Protein AF-A0A7X7P1I5-F1 (afdb_monomer)

Sequence (364 aa):
MHSAWAERLRAAGIDVRLSIPSGAQHDKLVVADCRKVLIGSHNWSEGALSGKRVYESSVLLELTQPDLRWADYVMGRRVVSDMRTRNQWEAEIDLLRLQHAMPSRERLEMAASLEVEAVPLPSTAGWSHIREVFMSGSGDRILLRNGRSLSGQWMGGQPSRYQWRFPDGQIRWIDKSEVQLLYRDRQADEPSSMPTRRETLPATKAAFLPQSTFGPDLLEGVKNARKSILIATYNMSEGLYGPLGEFYDVLRQKAQEGVEVAFVTEFGPGTSSFLKRSVLNFASTLATGGIQVRFMQDYKVMHKKLVVVDGETVWLGSANLTTAGLSISSEANVRVQDPEVVRRAEEDLRRLFQQAKPLSEVTR

Radius of gyration: 23.19 Å; Cα contacts (8 Å, |Δi|>4): 644; chains: 1; bounding box: 51×59×74 Å

Secondary structure (DSSP, 8-state):
-HHHHHHHHHHTT-----B-SSS-B---EEEETTTEEEEES--SSHHHHTSSSEE--EEEEE-SS--THHHHHHHTS-B-TTTTSHHHHHHHHHHHHHHHHS-HHHHHHHHHHHHHHSPPPPPTT-SSTTTHHHHSS-SEEEEETTS-EEEEEE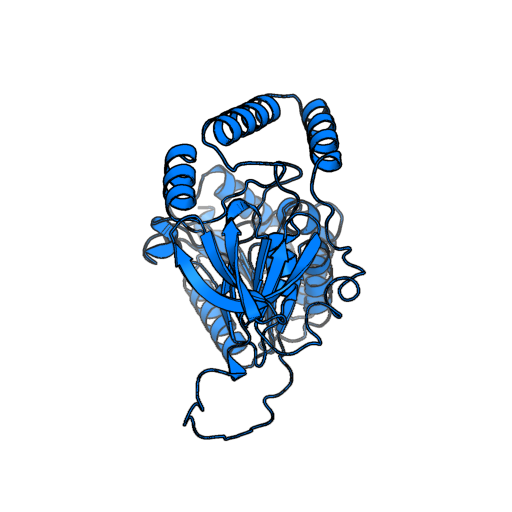EEE-SSEEEEE-TTS-EEEEETTTEEEEE--GGGS----S-----------EEEEEHHHHHHHHHHHHHT-SSEEEEEES-B----SSHHHHHHHHHHHHHHTT-EEEEEEE--TTS-HHHHHHHHHHHHHHHTTT-EEEEE-SSSEE--EEEEETTTEEEEES--BSHHHHHTSB-EEEEE--HHHHHHHHHHHHHHHHHSEEHHHH--

Mean predicted aligned error: 9.51 Å

Nearest PDB structures (foldseek):
  1byr-assembly1_A  TM=8.037E-01  e=5.621E-11  Salmonella enterica subsp. enterica serovar Typhimurium
  6ehi-assembly5_J  TM=8.125E-01  e=2.879E-09  Helicobacter pylori
  7e0m-assembly2_B  TM=6.520E-01  e=1.526E-10  Serratia plymuthica
  4ggj-assembly1_A  TM=7.613E-01  e=1.179E-08  Mus musculus
  3hfo-assembly1_B  TM=7.631E-01  e=6.053E-02  Synechocystis sp. PCC 6803

Structure (mmCIF, N/CA/C/O backbone):
data_AF-A0A7X7P1I5-F1
#
_entry.id   AF-A0A7X7P1I5-F1
#
loop_
_at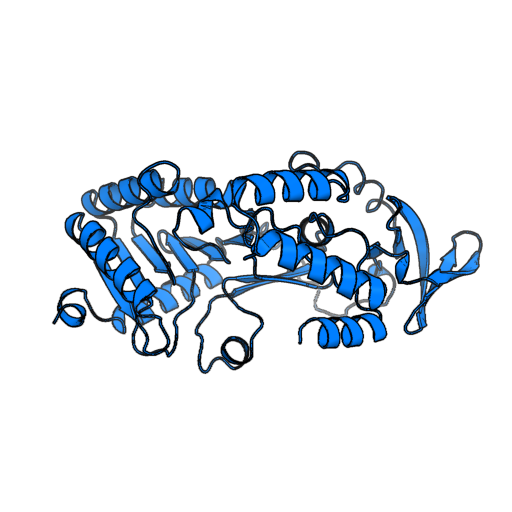om_site.group_PDB
_atom_site.id
_atom_site.type_symbol
_atom_site.label_atom_id
_atom_site.label_alt_id
_atom_site.label_comp_id
_atom_site.label_asym_id
_atom_site.label_entity_id
_atom_site.label_seq_id
_atom_site.pdbx_PDB_ins_code
_atom_site.Cartn_x
_atom_site.Cartn_y
_atom_site.Cartn_z
_atom_site.occupancy
_atom_site.B_iso_or_equiv
_atom_site.auth_seq_id
_atom_site.auth_comp_id
_atom_site.auth_asym_id
_atom_site.auth_atom_id
_atom_site.pdbx_PDB_model_num
ATOM 1 N N . MET A 1 1 ? 25.023 5.967 -2.480 1.00 56.41 1 MET A N 1
ATOM 2 C CA . MET A 1 1 ? 24.614 4.603 -2.067 1.00 56.41 1 MET A CA 1
ATOM 3 C C . MET A 1 1 ? 23.608 3.996 -3.044 1.00 56.41 1 MET A C 1
ATOM 5 O O . MET A 1 1 ? 23.905 2.938 -3.577 1.00 56.41 1 MET A O 1
ATOM 9 N N . HIS A 1 2 ? 22.480 4.653 -3.349 1.00 69.00 2 HIS A N 1
ATOM 10 C CA . HIS A 1 2 ? 21.494 4.126 -4.313 1.00 69.00 2 HIS A CA 1
ATOM 11 C C . HIS A 1 2 ? 22.016 3.983 -5.757 1.00 69.00 2 HIS A C 1
ATOM 13 O O . HIS A 1 2 ? 21.670 3.008 -6.416 1.00 69.00 2 HIS A O 1
ATOM 19 N N . SER A 1 3 ? 22.905 4.872 -6.222 1.00 70.12 3 SER A N 1
ATOM 20 C CA . SER A 1 3 ? 23.518 4.785 -7.562 1.00 70.12 3 SER A CA 1
ATOM 21 C C . SER A 1 3 ? 24.299 3.494 -7.796 1.00 70.12 3 SER A C 1
ATOM 23 O O . SER A 1 3 ? 24.093 2.830 -8.805 1.00 70.12 3 SER A O 1
ATOM 25 N N . ALA A 1 4 ? 25.108 3.072 -6.822 1.00 79.06 4 ALA A N 1
ATOM 26 C CA . ALA A 1 4 ? 25.880 1.835 -6.920 1.00 79.06 4 ALA A CA 1
ATOM 27 C C . ALA A 1 4 ? 24.984 0.586 -7.023 1.00 79.06 4 ALA A C 1
ATOM 29 O O . ALA A 1 4 ? 25.294 -0.343 -7.767 1.00 79.06 4 ALA A O 1
ATOM 30 N N . TRP A 1 5 ? 23.854 0.559 -6.307 1.00 83.19 5 TRP A N 1
ATOM 31 C CA . TRP A 1 5 ? 22.873 -0.525 -6.428 1.00 83.19 5 TRP A CA 1
ATOM 32 C C . TRP A 1 5 ? 22.170 -0.503 -7.787 1.00 83.19 5 TRP A C 1
ATOM 34 O O . TRP A 1 5 ? 22.078 -1.542 -8.437 1.00 83.19 5 TRP A O 1
ATOM 44 N N . ALA A 1 6 ? 21.745 0.674 -8.251 1.00 82.56 6 ALA A N 1
ATOM 45 C CA . ALA A 1 6 ? 21.135 0.833 -9.567 1.00 82.56 6 ALA A CA 1
ATOM 46 C C . ALA A 1 6 ? 22.094 0.438 -10.705 1.00 82.56 6 ALA A C 1
ATOM 48 O O . ALA A 1 6 ? 21.675 -0.180 -11.678 1.00 82.56 6 ALA A O 1
ATOM 49 N N . GLU A 1 7 ? 23.388 0.751 -10.596 1.00 80.44 7 GLU A N 1
ATOM 50 C CA . GLU A 1 7 ? 24.422 0.310 -11.543 1.00 80.44 7 GLU A CA 1
ATOM 51 C C . GLU A 1 7 ? 24.560 -1.212 -11.582 1.00 80.44 7 GLU A C 1
ATOM 53 O O . GLU A 1 7 ? 24.544 -1.791 -12.664 1.00 80.44 7 GLU A O 1
ATOM 58 N N . ARG A 1 8 ? 24.634 -1.873 -10.420 1.00 84.38 8 ARG A N 1
ATOM 59 C CA . ARG A 1 8 ? 24.727 -3.342 -10.346 1.00 84.38 8 ARG A CA 1
ATOM 60 C C . ARG A 1 8 ? 23.517 -4.027 -10.979 1.00 84.38 8 ARG A C 1
ATOM 62 O O . ARG A 1 8 ? 23.682 -4.982 -11.730 1.00 84.38 8 ARG A O 1
ATOM 69 N N . LEU A 1 9 ? 22.315 -3.525 -10.702 1.00 85.00 9 LEU A N 1
ATOM 70 C CA . LEU A 1 9 ? 21.076 -4.052 -11.277 1.00 85.00 9 LEU A CA 1
ATOM 71 C C . LEU A 1 9 ? 21.037 -3.845 -12.800 1.00 85.00 9 LEU A C 1
ATOM 73 O O . LEU A 1 9 ? 20.777 -4.791 -13.542 1.00 85.00 9 LEU A O 1
ATOM 77 N N . ARG A 1 10 ? 21.380 -2.648 -13.287 1.00 79.75 10 ARG A N 1
ATOM 78 C CA . ARG A 1 10 ? 21.435 -2.357 -14.730 1.00 79.75 10 ARG A CA 1
ATOM 79 C C . ARG A 1 10 ? 22.493 -3.176 -15.461 1.00 79.75 10 ARG A C 1
ATOM 81 O O . ARG A 1 10 ? 22.224 -3.659 -16.556 1.00 79.75 10 ARG A O 1
ATOM 88 N N . ALA A 1 11 ? 23.657 -3.401 -14.850 1.00 75.94 11 ALA A N 1
ATOM 89 C CA . ALA A 1 11 ? 24.689 -4.284 -15.398 1.00 75.94 11 ALA A CA 1
ATOM 90 C C . ALA A 1 11 ? 24.196 -5.737 -15.548 1.00 75.94 11 ALA A C 1
ATOM 92 O O . ALA A 1 11 ? 24.627 -6.445 -16.456 1.00 75.94 11 ALA A O 1
ATOM 93 N N . ALA A 1 12 ? 23.246 -6.162 -14.710 1.00 79.25 12 ALA A N 1
ATOM 94 C CA . ALA A 1 12 ? 22.549 -7.442 -14.835 1.00 79.25 12 ALA A CA 1
ATOM 95 C C . ALA A 1 12 ? 21.364 -7.412 -15.831 1.00 79.25 12 ALA A C 1
ATOM 97 O O . ALA A 1 12 ? 20.661 -8.410 -15.989 1.00 79.25 12 ALA A O 1
ATOM 98 N N . GLY A 1 13 ? 21.132 -6.289 -16.519 1.00 70.56 13 GLY A N 1
ATOM 99 C CA . GLY A 1 13 ? 20.045 -6.111 -17.484 1.00 70.56 13 GLY A CA 1
ATOM 100 C C . GLY A 1 13 ? 18.687 -5.779 -16.858 1.00 70.56 13 GLY A C 1
ATOM 101 O O . GLY A 1 13 ? 17.668 -5.943 -17.527 1.00 70.56 13 GLY A O 1
ATOM 102 N N . ILE A 1 14 ? 18.654 -5.341 -15.595 1.00 78.81 14 ILE A N 1
ATOM 103 C CA . ILE A 1 14 ? 17.428 -4.936 -14.894 1.00 78.81 14 ILE A CA 1
ATOM 104 C C . ILE A 1 14 ? 17.163 -3.450 -15.155 1.00 78.81 14 ILE A C 1
ATOM 106 O O . ILE A 1 14 ? 18.038 -2.608 -14.950 1.00 78.81 14 ILE A O 1
ATOM 110 N N . ASP A 1 15 ? 15.942 -3.124 -15.580 1.00 77.06 15 ASP A N 1
ATOM 111 C CA . ASP A 1 15 ? 15.488 -1.740 -15.732 1.00 77.06 15 ASP A CA 1
ATOM 112 C C . ASP A 1 15 ? 15.212 -1.126 -14.354 1.00 77.06 15 ASP A C 1
ATOM 114 O O . ASP A 1 15 ? 14.368 -1.615 -13.603 1.00 77.06 15 ASP A O 1
ATOM 118 N N . VAL A 1 16 ? 15.937 -0.060 -14.016 1.00 81.69 16 VAL A N 1
ATOM 119 C CA . VAL A 1 16 ? 15.801 0.656 -12.743 1.00 81.69 16 VAL A CA 1
ATOM 120 C C . VAL A 1 16 ? 15.408 2.088 -13.046 1.00 81.69 16 VAL A C 1
ATOM 122 O O . VAL A 1 16 ? 16.100 2.779 -13.793 1.00 81.69 16 VAL A O 1
ATOM 125 N N . ARG A 1 17 ? 14.310 2.542 -12.441 1.00 80.31 17 ARG A N 1
ATOM 126 C CA . ARG A 1 17 ? 13.758 3.880 -12.661 1.00 80.31 17 ARG A CA 1
ATOM 127 C C . ARG A 1 17 ? 13.433 4.557 -11.338 1.00 80.31 17 ARG A C 1
ATOM 129 O O . ARG A 1 17 ? 13.152 3.877 -10.352 1.00 80.31 17 ARG A O 1
ATOM 136 N N . LEU A 1 18 ? 13.437 5.886 -11.337 1.00 80.38 18 LEU A N 1
ATOM 137 C CA . LEU A 1 18 ? 12.925 6.692 -10.232 1.00 80.38 18 LEU A CA 1
ATOM 138 C C . LEU A 1 18 ? 11.620 7.362 -10.652 1.00 80.38 18 LEU A C 1
ATOM 140 O O . LEU A 1 18 ? 11.503 7.868 -11.771 1.00 80.38 18 LEU A O 1
ATOM 144 N N . SER A 1 19 ? 10.646 7.364 -9.746 1.00 80.00 19 SER A N 1
ATOM 145 C CA . SER A 1 19 ? 9.422 8.141 -9.905 1.00 80.00 19 SER A CA 1
ATOM 146 C C . SER A 1 19 ? 9.720 9.632 -9.942 1.00 80.00 19 SER A C 1
ATOM 148 O O . SER A 1 19 ? 10.602 10.113 -9.227 1.00 80.00 19 SER A O 1
ATOM 150 N N . ILE A 1 20 ? 8.904 10.371 -10.684 1.00 76.25 20 ILE A N 1
ATOM 151 C CA . ILE A 1 20 ? 8.859 11.830 -10.569 1.00 76.25 20 ILE A CA 1
ATOM 152 C C . ILE A 1 20 ? 8.333 12.196 -9.169 1.00 76.25 20 ILE A C 1
ATOM 154 O O . ILE A 1 20 ? 7.383 11.564 -8.699 1.00 76.25 20 ILE A O 1
ATOM 158 N N . PRO A 1 21 ? 8.920 13.184 -8.472 1.00 69.25 21 PRO A N 1
ATOM 159 C CA . PRO A 1 21 ? 8.536 13.537 -7.107 1.00 69.25 21 PRO A CA 1
ATOM 160 C C . PRO A 1 21 ? 7.284 14.429 -7.074 1.00 69.25 21 PRO A C 1
ATOM 162 O O . PRO A 1 21 ? 7.308 15.541 -6.550 1.00 69.25 21 PRO A O 1
ATOM 165 N N . SER A 1 22 ? 6.166 13.929 -7.604 1.00 67.75 22 SER A N 1
ATOM 166 C CA . SER A 1 22 ? 4.833 14.543 -7.479 1.00 67.75 22 SER A CA 1
ATOM 167 C C . SER A 1 22 ? 4.084 14.110 -6.206 1.00 67.75 22 SER A C 1
ATOM 169 O O . SER A 1 22 ? 2.939 14.488 -5.978 1.00 67.75 22 SER A O 1
ATOM 171 N N . GLY A 1 23 ? 4.753 13.343 -5.342 1.00 69.56 23 GLY A N 1
ATOM 172 C CA . GLY A 1 23 ? 4.270 12.826 -4.065 1.00 69.56 23 GLY A CA 1
ATOM 173 C C . GLY A 1 23 ? 5.228 11.757 -3.534 1.00 69.56 23 GLY A C 1
ATOM 174 O O . GLY A 1 23 ? 6.229 11.431 -4.175 1.00 69.56 23 GLY A O 1
ATOM 175 N N . ALA A 1 24 ? 4.945 11.189 -2.362 1.00 78.94 24 ALA A N 1
ATOM 176 C CA . ALA A 1 24 ? 5.699 10.027 -1.896 1.00 78.94 24 ALA A CA 1
ATOM 177 C C . ALA A 1 24 ? 5.278 8.783 -2.698 1.00 78.94 24 ALA A C 1
ATOM 179 O O . ALA A 1 24 ? 4.103 8.409 -2.682 1.00 78.94 24 ALA A O 1
ATOM 180 N N . GLN A 1 25 ? 6.225 8.112 -3.364 1.00 85.75 25 GLN A N 1
ATOM 181 C CA . GLN A 1 25 ? 6.003 6.750 -3.850 1.00 85.75 25 GLN A CA 1
ATOM 182 C C . GLN A 1 25 ? 6.010 5.814 -2.640 1.00 85.75 25 GLN A C 1
ATOM 184 O O . GLN A 1 25 ? 7.063 5.535 -2.062 1.00 85.75 25 GLN A O 1
ATOM 189 N N . HIS A 1 26 ? 4.827 5.372 -2.224 1.00 90.94 26 HIS A N 1
ATOM 190 C CA . HIS A 1 26 ? 4.656 4.621 -0.989 1.00 90.94 26 HIS A CA 1
ATOM 191 C C . HIS A 1 26 ? 4.040 3.236 -1.206 1.00 90.94 26 HIS A C 1
ATOM 193 O O . HIS A 1 26 ? 3.943 2.458 -0.263 1.00 90.94 26 HIS A O 1
ATOM 199 N N . ASP A 1 27 ? 3.739 2.843 -2.431 1.00 90.31 27 ASP A N 1
ATOM 200 C CA . ASP A 1 27 ? 3.291 1.495 -2.721 1.00 90.31 27 ASP A CA 1
ATOM 201 C C . ASP A 1 27 ? 4.397 0.448 -2.601 1.00 90.31 27 ASP A C 1
ATOM 203 O O . ASP A 1 27 ? 5.568 0.675 -2.914 1.00 90.31 27 ASP A O 1
ATOM 207 N N . LYS A 1 28 ? 4.005 -0.734 -2.122 1.00 92.50 28 LYS A N 1
ATOM 208 C CA . LYS A 1 28 ? 4.886 -1.892 -1.998 1.00 92.50 28 LYS A CA 1
ATOM 209 C C . LYS A 1 28 ? 4.228 -3.067 -2.695 1.00 92.50 28 LYS A C 1
ATOM 211 O O . LYS A 1 28 ? 3.286 -3.677 -2.190 1.00 92.50 28 LYS A O 1
ATOM 216 N N . LEU A 1 29 ? 4.709 -3.302 -3.906 1.00 91.25 29 LEU A N 1
ATOM 217 C CA . LEU A 1 29 ? 4.104 -4.195 -4.874 1.00 91.25 29 LEU A CA 1
ATOM 218 C C . LEU A 1 29 ? 5.205 -4.954 -5.611 1.00 91.25 29 LEU A C 1
ATOM 220 O O . LEU A 1 29 ? 6.171 -4.350 -6.078 1.00 91.25 29 LEU A O 1
ATOM 224 N N . VAL A 1 30 ? 5.029 -6.263 -5.756 1.00 93.12 30 VAL A N 1
ATOM 225 C CA . VAL A 1 30 ? 5.790 -7.096 -6.691 1.00 93.12 30 VAL A CA 1
ATOM 226 C C . VAL A 1 30 ? 4.805 -7.812 -7.592 1.00 93.12 30 VAL A C 1
ATOM 228 O O . VAL A 1 30 ? 3.859 -8.434 -7.118 1.00 93.12 30 VAL A O 1
ATOM 231 N N . VAL A 1 31 ? 5.055 -7.738 -8.895 1.00 89.75 31 VAL A N 1
ATOM 232 C CA . VAL A 1 31 ? 4.283 -8.428 -9.927 1.00 89.75 31 VAL A CA 1
ATOM 233 C C . VAL A 1 31 ? 5.228 -9.391 -10.633 1.00 89.75 31 VAL A C 1
ATOM 235 O O . VAL A 1 31 ? 6.213 -8.963 -11.229 1.00 89.75 31 VAL A O 1
ATOM 238 N N . ALA A 1 32 ? 4.932 -10.685 -10.569 1.00 88.88 32 ALA A N 1
ATOM 239 C CA . ALA A 1 32 ? 5.684 -11.734 -11.245 1.00 88.88 32 ALA A CA 1
ATOM 240 C C . ALA A 1 32 ? 4.801 -12.416 -12.295 1.00 88.88 32 ALA A C 1
ATOM 242 O O . ALA A 1 32 ? 3.673 -12.829 -12.008 1.00 88.88 32 ALA A O 1
ATOM 243 N N . ASP A 1 33 ? 5.311 -12.489 -13.528 1.00 80.75 33 ASP A N 1
ATOM 244 C CA . ASP A 1 33 ? 4.645 -13.076 -14.700 1.00 80.75 33 ASP A CA 1
ATOM 245 C C . ASP A 1 33 ? 3.209 -12.555 -14.936 1.00 80.75 33 ASP A C 1
ATOM 247 O O . ASP A 1 33 ? 2.362 -13.251 -15.492 1.00 80.75 33 ASP A O 1
ATOM 251 N N . CYS A 1 34 ? 2.911 -11.336 -14.463 1.00 81.56 34 CYS A N 1
ATOM 252 C CA . CYS A 1 34 ? 1.565 -10.745 -14.424 1.00 81.56 34 CYS A CA 1
ATOM 253 C C . CYS A 1 34 ? 0.500 -11.644 -13.769 1.00 81.56 34 CYS A C 1
ATOM 255 O O . CYS A 1 34 ? -0.688 -11.451 -13.986 1.00 81.56 34 CYS A O 1
ATOM 257 N N . ARG A 1 35 ? 0.910 -12.637 -12.977 1.00 83.88 35 ARG A N 1
ATOM 258 C CA . ARG A 1 35 ? 0.031 -13.676 -12.427 1.00 83.88 35 ARG A CA 1
ATOM 259 C C . ARG A 1 35 ? 0.140 -13.793 -10.916 1.00 83.88 35 ARG A C 1
ATOM 261 O O . ARG A 1 35 ? -0.834 -14.149 -10.262 1.00 83.88 35 ARG A O 1
ATOM 268 N N . LYS A 1 36 ? 1.320 -13.516 -10.370 1.00 90.19 36 LYS A N 1
ATOM 269 C CA . LYS A 1 36 ? 1.569 -13.503 -8.933 1.00 90.19 36 LYS A CA 1
ATOM 270 C C . LYS A 1 36 ? 1.801 -12.074 -8.497 1.00 90.19 36 LYS A C 1
ATOM 272 O O . LYS A 1 36 ? 2.710 -11.418 -9.002 1.00 90.19 36 LYS A O 1
ATOM 277 N N . VAL A 1 37 ? 0.973 -11.600 -7.579 1.00 91.88 37 VAL A N 1
ATOM 278 C CA . VAL A 1 37 ? 1.026 -10.222 -7.103 1.00 91.88 37 VAL A CA 1
ATOM 279 C C . VAL A 1 37 ? 1.164 -10.223 -5.594 1.00 91.88 37 VAL A C 1
ATOM 281 O O . VAL A 1 37 ? 0.241 -10.611 -4.887 1.00 91.88 37 VAL A O 1
ATOM 284 N N . LEU A 1 38 ? 2.324 -9.799 -5.103 1.00 94.50 38 LEU A N 1
ATOM 285 C CA . LEU A 1 38 ? 2.560 -9.587 -3.681 1.00 94.50 38 LEU A CA 1
ATOM 286 C C . LEU A 1 38 ? 2.350 -8.107 -3.371 1.00 94.50 38 LEU A C 1
ATOM 288 O O . LEU A 1 38 ? 3.048 -7.254 -3.919 1.00 94.50 38 LEU A O 1
ATOM 292 N N . ILE A 1 39 ? 1.395 -7.815 -2.496 1.00 94.38 39 ILE A N 1
ATOM 293 C CA . ILE A 1 39 ? 0.984 -6.454 -2.146 1.00 94.38 39 ILE A CA 1
ATOM 294 C C . ILE A 1 39 ? 0.696 -6.352 -0.651 1.00 94.38 39 ILE A C 1
ATOM 296 O O . ILE A 1 39 ? 0.178 -7.288 -0.038 1.00 94.38 39 ILE A O 1
ATOM 300 N N . GLY A 1 40 ? 1.039 -5.217 -0.046 1.00 94.81 40 GLY A N 1
ATOM 301 C CA . GLY A 1 40 ? 0.796 -5.000 1.372 1.00 94.81 40 GLY A CA 1
ATOM 302 C C . GLY A 1 40 ? 1.552 -3.814 1.942 1.00 94.81 40 GLY A C 1
ATOM 303 O O . GLY A 1 40 ? 1.894 -2.862 1.245 1.00 94.81 40 GLY A O 1
ATOM 304 N N . SER A 1 41 ? 1.836 -3.897 3.237 1.00 93.81 41 SER A N 1
ATOM 305 C CA . SER A 1 41 ? 2.514 -2.839 3.976 1.00 93.81 41 SER A CA 1
ATOM 306 C C . SER A 1 41 ? 4.043 -2.971 3.985 1.00 93.81 41 SER A C 1
ATOM 308 O O . SER A 1 41 ? 4.701 -2.107 4.563 1.00 93.81 41 SER A O 1
ATOM 310 N N . HIS A 1 42 ? 4.586 -4.016 3.342 1.00 88.62 42 HIS A N 1
ATOM 311 C CA . HIS A 1 42 ? 5.962 -4.493 3.499 1.00 88.62 42 HIS A CA 1
ATOM 312 C C . HIS A 1 42 ? 7.020 -3.585 2.874 1.00 88.62 42 HIS A C 1
ATOM 314 O O . HIS A 1 42 ? 6.989 -3.357 1.671 1.00 88.62 42 HIS A O 1
ATOM 320 N N . ASN A 1 43 ? 7.997 -3.108 3.643 1.00 87.62 43 ASN A N 1
ATOM 321 C CA . ASN A 1 43 ? 9.157 -2.410 3.079 1.00 87.62 43 ASN A CA 1
ATOM 322 C C . ASN A 1 43 ? 10.234 -3.390 2.578 1.00 87.62 43 ASN A C 1
ATOM 324 O O . ASN A 1 43 ? 10.478 -4.430 3.175 1.00 87.62 43 ASN A O 1
ATOM 328 N N . TRP A 1 44 ? 10.990 -3.013 1.545 1.00 86.50 44 TRP A N 1
ATOM 329 C CA . TRP A 1 44 ? 12.111 -3.816 1.022 1.00 86.50 44 TRP A CA 1
ATOM 330 C C . TRP A 1 44 ? 13.420 -3.513 1.761 1.00 86.50 44 TRP A C 1
ATOM 332 O O . TRP A 1 44 ? 14.397 -3.050 1.177 1.00 86.50 44 TRP A O 1
ATOM 342 N N . SER A 1 45 ? 13.416 -3.716 3.079 1.00 84.31 45 SER A N 1
ATOM 343 C CA . SER A 1 45 ? 14.580 -3.497 3.946 1.00 84.31 45 SER A CA 1
ATOM 344 C C . SER A 1 45 ? 14.895 -4.740 4.771 1.00 84.31 45 SER A C 1
ATOM 346 O O . SER A 1 45 ? 13.994 -5.507 5.093 1.00 84.31 45 SER A O 1
ATOM 348 N N . GLU A 1 46 ? 16.146 -4.902 5.204 1.00 84.12 46 GLU A N 1
ATOM 349 C CA . GLU A 1 46 ? 16.556 -6.028 6.060 1.00 84.12 46 GLU A CA 1
ATOM 350 C C . GLU A 1 46 ? 15.721 -6.123 7.353 1.00 84.12 46 GLU A C 1
ATOM 352 O O . GLU A 1 46 ? 15.386 -7.201 7.843 1.00 84.12 46 GLU A O 1
ATOM 357 N N . GLY A 1 47 ? 15.321 -4.975 7.909 1.00 81.06 47 GLY A N 1
ATOM 358 C CA . GLY A 1 47 ? 14.460 -4.936 9.092 1.00 81.06 47 GLY A CA 1
ATOM 359 C C . GLY A 1 47 ? 13.067 -5.530 8.856 1.00 81.06 47 GLY A C 1
ATOM 360 O O . GLY A 1 47 ? 12.524 -6.157 9.765 1.00 81.06 47 GLY A O 1
ATOM 361 N N . ALA A 1 48 ? 12.526 -5.351 7.654 1.00 83.88 48 ALA A N 1
ATOM 362 C CA . ALA A 1 48 ? 11.234 -5.881 7.228 1.00 83.88 48 ALA A CA 1
ATOM 363 C C . ALA A 1 48 ? 11.337 -7.349 6.793 1.00 83.88 48 ALA A C 1
ATOM 365 O O . ALA A 1 48 ? 10.662 -8.210 7.356 1.00 83.88 48 ALA A O 1
ATOM 366 N N . LEU A 1 49 ? 12.287 -7.659 5.908 1.00 84.31 49 LEU A N 1
ATOM 367 C CA . LEU A 1 49 ? 12.468 -8.999 5.346 1.00 84.31 49 LEU A CA 1
ATOM 368 C C . LEU A 1 49 ? 12.904 -10.042 6.382 1.00 84.31 49 LEU A C 1
ATOM 370 O O . LEU A 1 49 ? 12.576 -11.217 6.247 1.00 84.31 49 LEU A O 1
ATOM 374 N N . SER A 1 50 ? 13.610 -9.633 7.441 1.00 81.50 50 SER A N 1
ATOM 375 C CA . SER A 1 50 ? 14.009 -10.561 8.507 1.00 81.50 50 SER A CA 1
ATOM 376 C C . SER A 1 50 ? 12.835 -11.078 9.346 1.00 81.50 50 SER A C 1
ATOM 378 O O . SER A 1 50 ? 13.020 -12.038 10.092 1.00 81.50 50 SER A O 1
ATOM 380 N N . GLY A 1 51 ? 11.667 -10.417 9.312 1.00 73.50 51 GLY A N 1
ATOM 381 C CA . GLY A 1 51 ? 10.502 -10.742 10.150 1.00 73.50 51 GLY A CA 1
ATOM 382 C C . GLY A 1 51 ? 10.722 -10.564 11.661 1.00 73.50 51 GLY A C 1
ATOM 383 O O . GLY A 1 51 ? 9.852 -10.898 12.461 1.00 73.50 51 GLY A O 1
ATOM 384 N N . LYS A 1 52 ? 11.889 -10.050 12.074 1.00 76.75 52 LYS A N 1
ATOM 385 C CA . LYS A 1 52 ? 12.310 -9.952 13.485 1.00 76.75 52 LYS A CA 1
ATOM 386 C C . LYS A 1 52 ? 12.198 -8.544 14.062 1.00 76.75 52 LYS A C 1
ATOM 388 O O . LYS A 1 52 ? 12.284 -8.375 15.274 1.00 76.75 52 LYS A O 1
ATOM 393 N N . ARG A 1 53 ? 12.094 -7.517 13.213 1.00 81.44 53 ARG A N 1
ATOM 394 C CA . ARG A 1 53 ? 12.136 -6.106 13.639 1.00 81.44 53 ARG A CA 1
ATOM 395 C C . ARG A 1 53 ? 10.891 -5.337 13.237 1.00 81.44 53 ARG A C 1
ATOM 397 O O . ARG A 1 53 ? 10.376 -4.577 14.049 1.00 81.44 53 ARG A O 1
ATOM 404 N N . VAL A 1 54 ? 10.434 -5.514 12.005 1.00 88.75 54 VAL A N 1
ATOM 405 C CA . VAL A 1 54 ? 9.237 -4.848 11.499 1.00 88.75 54 VAL A CA 1
ATOM 406 C C . VAL A 1 54 ? 8.191 -5.914 11.204 1.00 88.75 54 VAL A C 1
ATOM 408 O O . VAL A 1 54 ? 8.476 -6.896 10.526 1.00 88.75 54 VAL A O 1
ATOM 411 N N . TYR A 1 55 ? 7.001 -5.744 11.771 1.00 90.81 55 TYR A N 1
ATOM 412 C CA . TYR A 1 55 ? 5.885 -6.669 11.627 1.00 90.81 55 TYR A CA 1
ATOM 413 C C . TYR A 1 55 ? 4.860 -6.092 10.658 1.00 90.81 55 TYR A C 1
ATOM 415 O O . TYR A 1 55 ? 4.289 -5.033 10.905 1.00 90.81 55 TYR A O 1
ATOM 423 N N . GLU A 1 56 ? 4.635 -6.773 9.542 1.00 92.75 56 GLU A N 1
ATOM 424 C CA . GLU A 1 56 ? 3.883 -6.250 8.398 1.00 92.75 56 GLU A CA 1
ATOM 425 C C . GLU A 1 56 ? 2.783 -7.223 7.966 1.00 92.75 56 GLU A C 1
ATOM 427 O O . GLU A 1 56 ? 2.611 -8.309 8.528 1.00 92.75 56 GLU A O 1
ATOM 432 N N . SER A 1 57 ? 1.966 -6.801 7.010 1.00 92.56 57 SER A N 1
ATOM 433 C CA . SER A 1 57 ? 0.895 -7.609 6.430 1.00 92.56 57 SER A CA 1
ATOM 434 C C . SER A 1 57 ? 0.984 -7.526 4.919 1.00 92.56 57 SER A C 1
ATOM 436 O O . SER A 1 57 ? 1.113 -6.439 4.354 1.00 92.56 57 SER A O 1
ATOM 438 N N . SER A 1 58 ? 0.934 -8.667 4.247 1.00 93.81 58 SER A N 1
ATOM 439 C CA . SER A 1 58 ? 0.902 -8.741 2.790 1.00 93.81 58 SER A CA 1
ATOM 440 C C . SER A 1 58 ? 0.077 -9.934 2.360 1.00 93.81 58 SER A C 1
ATOM 442 O O . SER A 1 58 ? -0.029 -10.915 3.096 1.00 93.81 58 SER A O 1
ATOM 444 N N . VAL A 1 59 ? -0.491 -9.837 1.167 1.00 93.62 59 VAL A N 1
ATOM 445 C CA . VAL A 1 59 ? -1.197 -10.931 0.515 1.00 93.62 59 VAL A CA 1
ATOM 446 C C . VAL A 1 59 ? -0.508 -11.243 -0.803 1.00 93.62 59 VAL A C 1
ATOM 448 O O . VAL A 1 59 ? -0.085 -10.338 -1.527 1.00 93.62 59 VAL A O 1
ATOM 451 N N . LEU A 1 60 ? -0.383 -12.534 -1.093 1.00 93.38 60 LEU A N 1
ATOM 452 C CA . LEU A 1 60 ? -0.027 -13.022 -2.414 1.00 93.38 60 LEU A CA 1
ATOM 453 C C . LEU A 1 60 ? -1.322 -13.350 -3.153 1.00 93.38 60 LEU A C 1
ATOM 455 O O . LEU A 1 60 ? -2.038 -14.272 -2.771 1.00 93.38 60 LEU A O 1
ATOM 459 N N . LEU A 1 61 ? -1.613 -12.600 -4.208 1.00 89.88 61 LEU A N 1
ATOM 460 C CA . LEU A 1 61 ? -2.683 -12.919 -5.140 1.00 89.88 61 LEU A CA 1
ATOM 461 C C . LEU A 1 61 ? -2.119 -13.824 -6.234 1.00 89.88 61 LEU A C 1
ATOM 463 O O . LEU A 1 61 ? -1.211 -13.421 -6.966 1.00 89.88 61 LEU A O 1
ATOM 467 N N . GLU A 1 62 ? -2.663 -15.032 -6.355 1.00 88.25 62 GLU A N 1
ATOM 468 C CA . GLU A 1 62 ? -2.401 -15.924 -7.483 1.00 88.25 62 GLU A CA 1
ATOM 469 C C . GLU A 1 62 ? -3.587 -15.879 -8.448 1.00 88.25 62 GLU A C 1
ATOM 471 O O . GLU A 1 62 ? -4.678 -16.367 -8.159 1.00 88.25 62 GLU A O 1
ATOM 476 N N . LEU A 1 63 ? -3.381 -15.246 -9.600 1.00 80.75 63 LEU A N 1
ATOM 477 C CA . LEU A 1 63 ? -4.421 -15.059 -10.600 1.00 80.75 63 LEU A CA 1
ATOM 478 C C . LEU A 1 63 ? -4.605 -16.338 -11.430 1.00 80.75 63 LEU A C 1
ATOM 480 O O . LEU A 1 63 ? -3.642 -17.039 -11.773 1.00 80.75 63 LEU A O 1
ATOM 484 N N . THR A 1 64 ? -5.853 -16.633 -11.791 1.00 78.75 64 THR A N 1
ATOM 485 C CA . THR A 1 64 ? -6.206 -17.785 -12.640 1.00 78.75 64 THR A CA 1
ATOM 486 C C . THR A 1 64 ? -5.598 -17.669 -14.038 1.00 78.75 64 THR A C 1
ATOM 488 O O . THR A 1 64 ? -5.181 -18.673 -14.615 1.00 78.75 64 THR A O 1
ATOM 491 N N . GLN A 1 65 ? -5.465 -16.440 -14.533 1.00 71.88 65 GLN A N 1
ATOM 492 C CA . GLN A 1 65 ? -4.801 -16.073 -15.780 1.00 71.88 65 GLN A CA 1
ATOM 493 C C . GLN A 1 65 ? -3.921 -14.830 -15.566 1.00 71.88 65 GLN A C 1
ATOM 495 O O . GLN A 1 65 ? -4.214 -14.042 -14.663 1.00 71.88 65 GLN A O 1
ATOM 500 N N . PRO A 1 66 ? -2.850 -14.637 -16.358 1.00 74.00 66 PRO A N 1
ATOM 501 C CA . PRO A 1 66 ? -2.080 -13.399 -16.323 1.00 74.00 66 PRO A CA 1
ATOM 502 C C . PRO A 1 66 ? -2.967 -12.172 -16.572 1.00 74.00 66 PRO A C 1
ATOM 504 O O . PRO A 1 66 ? -3.788 -12.171 -17.487 1.00 74.00 66 PRO A O 1
ATOM 507 N N . ASP A 1 67 ? -2.769 -11.120 -15.785 1.00 73.81 67 ASP A N 1
ATOM 508 C CA . ASP A 1 67 ? -3.470 -9.846 -15.892 1.00 73.81 67 ASP A CA 1
ATOM 509 C C . ASP A 1 67 ? -2.451 -8.710 -16.047 1.00 73.81 67 ASP A C 1
ATOM 511 O O . ASP A 1 67 ? -1.805 -8.266 -15.091 1.00 73.81 67 ASP A O 1
ATOM 515 N N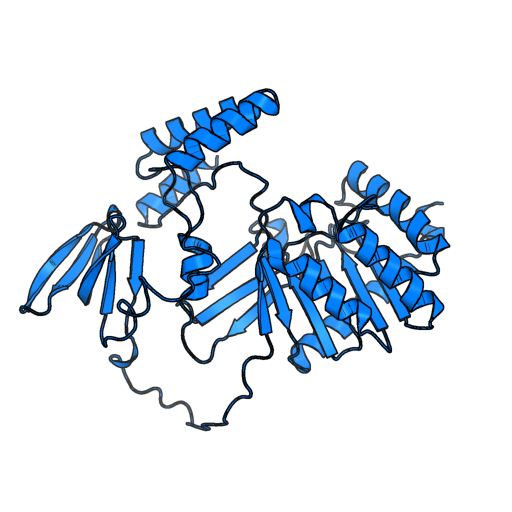 . LEU A 1 68 ? -2.282 -8.246 -17.288 1.00 70.88 68 LEU A N 1
ATOM 516 C CA . LEU A 1 68 ? -1.303 -7.213 -17.630 1.00 70.88 68 LEU A CA 1
ATOM 517 C C . LEU A 1 68 ? -1.581 -5.864 -16.979 1.00 70.88 68 LEU A C 1
ATOM 519 O O . LEU A 1 68 ? -0.665 -5.049 -16.898 1.00 70.88 68 LEU A O 1
ATOM 523 N N . ARG A 1 69 ? -2.791 -5.650 -16.462 1.00 74.94 69 ARG A N 1
ATOM 524 C CA . ARG A 1 69 ? -3.163 -4.457 -15.701 1.00 74.94 69 ARG A CA 1
ATOM 525 C C . ARG A 1 69 ? -2.195 -4.168 -14.555 1.00 74.94 69 ARG A C 1
ATOM 527 O O . ARG A 1 69 ? -1.913 -3.013 -14.251 1.00 74.94 69 ARG A O 1
ATOM 534 N N . TRP A 1 70 ? -1.611 -5.213 -13.973 1.00 80.00 70 TRP A N 1
ATOM 535 C CA . TRP A 1 70 ? -0.563 -5.088 -12.963 1.00 80.00 70 TRP A CA 1
ATOM 536 C C . TRP A 1 70 ? 0.765 -4.586 -13.531 1.00 80.00 70 TRP A C 1
ATOM 538 O O . TRP A 1 70 ? 1.408 -3.725 -12.932 1.00 80.00 70 TRP A O 1
ATOM 548 N N . ALA A 1 71 ? 1.173 -5.081 -14.700 1.00 77.38 71 ALA A N 1
ATOM 549 C CA . ALA A 1 71 ? 2.334 -4.546 -15.402 1.00 77.38 71 ALA A CA 1
ATOM 550 C C . ALA A 1 71 ? 2.081 -3.116 -15.897 1.00 77.38 71 ALA A C 1
ATOM 552 O O . ALA A 1 71 ? 2.999 -2.308 -15.862 1.00 77.38 71 ALA A O 1
ATOM 553 N N . ASP A 1 72 ? 0.863 -2.779 -16.327 1.00 72.94 72 ASP A N 1
ATOM 554 C CA . ASP A 1 72 ? 0.462 -1.408 -16.663 1.00 72.94 72 ASP A CA 1
ATOM 555 C C . ASP A 1 72 ? 0.606 -0.468 -15.476 1.00 72.94 72 ASP A C 1
ATOM 557 O O . ASP A 1 72 ? 1.252 0.570 -15.593 1.00 72.94 72 ASP A O 1
ATOM 561 N N . TYR A 1 73 ? 0.075 -0.857 -14.318 1.00 78.75 73 TYR A N 1
ATOM 562 C CA . TYR A 1 73 ? 0.193 -0.061 -13.105 1.00 78.75 73 TYR A CA 1
ATOM 563 C C . TYR A 1 73 ? 1.660 0.199 -12.725 1.00 78.75 73 TYR A C 1
ATOM 565 O O . TYR A 1 73 ? 2.011 1.323 -12.379 1.00 78.75 73 TYR A O 1
ATOM 573 N N . VAL A 1 74 ? 2.537 -0.808 -12.823 1.00 80.50 74 VAL A N 1
ATOM 574 C CA . VAL A 1 74 ? 3.964 -0.661 -12.482 1.00 80.50 74 VAL A CA 1
ATOM 575 C C . VAL A 1 74 ? 4.735 0.120 -13.552 1.00 80.50 74 VAL A C 1
ATOM 577 O O . VAL A 1 74 ? 5.506 1.021 -13.226 1.00 80.50 74 VAL A O 1
ATOM 580 N N . MET A 1 75 ? 4.543 -0.213 -14.830 1.00 76.19 75 MET A N 1
ATOM 581 C CA . MET A 1 75 ? 5.361 0.287 -15.943 1.00 76.19 75 MET A CA 1
ATOM 582 C C . MET A 1 75 ? 4.853 1.596 -16.542 1.00 76.19 75 MET A C 1
ATOM 584 O O . MET A 1 75 ? 5.626 2.294 -17.199 1.00 76.19 75 MET A O 1
ATOM 588 N N . GLY A 1 76 ? 3.575 1.915 -16.338 1.00 72.44 76 GLY A N 1
ATOM 589 C CA . GLY A 1 76 ? 2.936 3.146 -16.794 1.00 72.44 76 GLY A CA 1
ATOM 590 C C . GLY A 1 76 ? 3.230 4.350 -15.905 1.00 72.44 76 GLY A C 1
ATOM 591 O O . GLY A 1 76 ? 2.825 5.460 -16.229 1.00 72.44 76 GLY A O 1
ATOM 592 N N . ARG A 1 77 ? 3.930 4.161 -14.781 1.00 75.31 77 ARG A N 1
ATOM 593 C CA . ARG A 1 77 ? 4.235 5.253 -13.855 1.00 75.31 77 ARG A CA 1
ATOM 594 C C . ARG A 1 77 ? 5.140 6.277 -14.507 1.00 75.31 77 ARG A C 1
ATOM 596 O O . ARG A 1 77 ? 6.067 5.947 -15.248 1.00 75.31 77 ARG A O 1
ATOM 603 N N . ARG A 1 78 ? 4.893 7.528 -14.142 1.00 73.56 78 ARG A N 1
ATOM 604 C CA . ARG A 1 78 ? 5.715 8.652 -14.564 1.00 73.56 78 ARG A CA 1
ATOM 605 C C . ARG A 1 78 ? 7.052 8.561 -13.856 1.00 73.56 78 ARG A C 1
ATOM 607 O O . ARG A 1 78 ? 7.139 8.561 -12.627 1.00 73.56 78 ARG A O 1
ATOM 614 N N . VAL A 1 79 ? 8.081 8.439 -14.666 1.00 77.44 79 VAL A N 1
ATOM 615 C CA . VAL A 1 79 ? 9.455 8.231 -14.243 1.00 77.44 79 VAL A CA 1
ATOM 616 C C . VAL A 1 79 ? 10.327 9.262 -14.915 1.00 77.44 79 VAL A C 1
ATOM 618 O O . VAL A 1 79 ? 9.993 9.783 -15.978 1.00 77.44 79 VAL A O 1
ATOM 621 N N . VAL A 1 80 ? 11.456 9.517 -14.284 1.00 74.88 80 VAL A N 1
ATOM 622 C CA . VAL A 1 80 ? 12.495 10.360 -14.844 1.00 74.88 80 VAL A CA 1
ATOM 623 C C . VAL A 1 80 ? 13.117 9.670 -16.080 1.00 74.88 80 VAL A C 1
ATOM 625 O O . VAL A 1 80 ? 13.284 8.446 -16.098 1.00 74.88 80 VAL A O 1
ATOM 628 N N . SER A 1 81 ? 13.360 10.457 -17.135 1.00 68.44 81 SER A N 1
ATOM 629 C CA . SER A 1 81 ? 13.261 10.076 -18.557 1.00 68.44 81 SER A CA 1
ATOM 630 C C . SER A 1 81 ? 14.172 8.928 -19.020 1.00 68.44 81 SER A C 1
ATOM 632 O O . SER A 1 81 ? 13.711 8.009 -19.714 1.00 68.44 81 SER A O 1
ATOM 634 N N . ASP A 1 82 ? 15.453 8.940 -18.639 1.00 65.75 82 ASP A N 1
ATOM 635 C CA . ASP A 1 82 ? 16.407 7.957 -19.141 1.00 65.75 82 ASP A CA 1
ATOM 636 C C . ASP A 1 82 ? 17.579 7.658 -18.198 1.00 65.75 82 ASP A C 1
ATOM 638 O O . ASP A 1 82 ? 18.725 8.039 -18.412 1.00 65.75 82 ASP A O 1
ATOM 642 N N . MET A 1 83 ? 17.304 6.863 -17.172 1.00 74.81 83 MET A N 1
ATOM 643 C CA . MET A 1 83 ? 18.290 6.348 -16.224 1.00 74.81 83 MET A CA 1
ATOM 644 C C . MET A 1 83 ? 19.101 5.153 -16.766 1.00 74.81 83 MET A C 1
ATOM 646 O O . MET A 1 83 ? 19.375 4.206 -16.028 1.00 74.81 83 MET A O 1
ATOM 650 N N . ARG A 1 84 ? 19.498 5.136 -18.047 1.00 69.50 84 ARG A N 1
ATOM 651 C CA . ARG A 1 84 ? 20.170 3.973 -18.678 1.00 69.50 84 ARG A CA 1
ATOM 652 C C . ARG A 1 84 ? 21.673 3.901 -18.419 1.00 69.50 84 ARG A C 1
ATOM 654 O O . ARG A 1 84 ? 22.200 2.803 -18.257 1.00 69.50 84 ARG A O 1
ATOM 661 N N . THR A 1 85 ? 22.359 5.035 -18.312 1.00 74.31 85 THR A N 1
ATOM 662 C CA . THR A 1 85 ? 23.805 5.096 -18.023 1.00 74.31 85 THR A CA 1
ATOM 663 C C . THR A 1 85 ? 24.091 5.643 -16.628 1.00 74.31 85 THR A C 1
ATOM 665 O O . THR A 1 85 ? 23.224 6.232 -15.976 1.00 74.31 85 THR A O 1
ATOM 668 N N . ARG A 1 86 ? 25.316 5.442 -16.131 1.00 79.81 86 ARG A N 1
ATOM 669 C CA . ARG A 1 86 ? 25.752 6.041 -14.864 1.00 79.81 86 ARG A CA 1
ATOM 670 C C . ARG A 1 86 ? 25.652 7.567 -14.894 1.00 79.81 86 ARG A C 1
ATOM 672 O O . ARG A 1 86 ? 25.031 8.124 -14.001 1.00 79.81 86 ARG A O 1
ATOM 679 N N . ASN A 1 87 ? 26.161 8.202 -15.949 1.00 82.50 87 ASN A N 1
ATOM 680 C CA . ASN A 1 87 ? 26.135 9.659 -16.088 1.00 82.50 87 ASN A CA 1
ATOM 681 C C . ASN A 1 87 ? 24.703 10.206 -16.093 1.00 82.50 87 ASN A C 1
ATOM 683 O O . ASN A 1 87 ? 24.420 11.172 -15.396 1.00 82.50 87 ASN A O 1
ATOM 687 N N . GLN A 1 88 ? 23.784 9.561 -16.822 1.00 80.31 88 GLN A N 1
ATOM 688 C CA . GLN A 1 88 ? 22.372 9.955 -16.795 1.00 80.31 88 GLN A CA 1
ATOM 689 C C . GLN A 1 88 ? 21.758 9.756 -15.404 1.00 80.31 88 GLN A C 1
ATOM 691 O O . GLN A 1 88 ? 21.070 10.632 -14.905 1.00 80.31 88 GLN A O 1
ATOM 696 N N . TRP A 1 89 ? 22.039 8.635 -14.734 1.00 83.81 89 TRP A N 1
ATOM 697 C CA . TRP A 1 89 ? 21.556 8.402 -13.370 1.00 83.81 89 TRP A CA 1
ATOM 698 C C . TRP A 1 89 ? 22.047 9.468 -12.381 1.00 83.81 89 TRP A C 1
ATOM 700 O O . TRP A 1 89 ? 21.281 9.923 -11.536 1.00 83.81 89 TRP A O 1
ATOM 710 N N . GLU A 1 90 ? 23.325 9.840 -12.457 1.00 84.50 90 GLU A N 1
ATOM 711 C CA . GLU A 1 90 ? 23.918 10.870 -11.602 1.00 84.50 90 GLU A CA 1
ATOM 712 C C . GLU A 1 90 ? 23.287 12.242 -11.871 1.00 84.50 90 GLU A C 1
ATOM 714 O O . GLU A 1 90 ? 22.825 12.872 -10.921 1.00 84.50 90 GLU A O 1
ATOM 719 N N . ALA A 1 91 ? 23.150 12.639 -13.142 1.00 83.31 91 ALA A N 1
ATOM 720 C CA . ALA A 1 91 ? 22.494 13.890 -13.526 1.00 83.31 91 ALA A CA 1
ATOM 721 C C . ALA A 1 91 ? 21.048 13.974 -13.009 1.00 83.31 91 ALA A C 1
ATOM 723 O O . ALA A 1 91 ? 20.646 14.980 -12.426 1.00 83.31 91 ALA A O 1
ATOM 724 N N . GLU A 1 92 ? 20.284 12.892 -13.156 1.00 83.12 92 GLU A N 1
ATOM 725 C CA . GLU A 1 92 ? 18.887 12.839 -12.724 1.00 83.12 92 GLU A CA 1
ATOM 726 C C . GLU A 1 92 ? 18.753 12.806 -11.189 1.00 83.12 92 GLU A C 1
ATOM 728 O O . GLU A 1 92 ? 17.842 13.407 -10.622 1.00 83.12 92 GLU A O 1
ATOM 733 N N . ILE A 1 93 ? 19.679 12.158 -10.469 1.00 83.81 93 ILE A N 1
ATOM 734 C CA . ILE A 1 93 ? 19.722 12.248 -9.001 1.00 83.81 93 ILE A CA 1
ATOM 735 C C . ILE A 1 93 ? 20.032 13.672 -8.543 1.00 83.81 93 ILE A C 1
ATOM 737 O O . ILE A 1 93 ? 19.432 14.136 -7.571 1.00 83.81 93 ILE A O 1
ATOM 741 N N . ASP A 1 94 ? 20.981 14.347 -9.184 1.00 85.06 94 ASP A N 1
ATOM 742 C CA . ASP A 1 94 ? 21.357 15.704 -8.799 1.00 85.06 94 ASP A CA 1
ATOM 743 C C . ASP A 1 94 ? 20.214 16.687 -9.061 1.00 85.06 94 ASP A C 1
ATOM 745 O O . ASP A 1 94 ? 19.920 17.515 -8.197 1.00 85.06 94 ASP A O 1
ATOM 749 N N . LEU A 1 95 ? 19.467 16.502 -10.152 1.00 82.75 95 LEU A N 1
ATOM 750 C CA . LEU A 1 95 ? 18.218 17.219 -10.400 1.00 82.75 95 LEU A CA 1
ATOM 751 C C . LEU A 1 95 ? 17.195 17.013 -9.268 1.00 82.75 95 LEU A C 1
ATOM 753 O O . LEU A 1 95 ? 16.664 17.984 -8.726 1.00 82.75 95 LEU A O 1
ATOM 757 N N . LEU A 1 96 ? 16.957 15.765 -8.847 1.00 80.69 96 LEU A N 1
ATOM 758 C CA . LEU A 1 96 ? 16.032 15.457 -7.746 1.00 80.69 96 LEU A CA 1
ATOM 759 C C . LEU A 1 96 ? 16.503 16.030 -6.397 1.00 80.69 96 LEU A C 1
ATOM 761 O O . LEU A 1 96 ? 15.685 16.433 -5.567 1.00 80.69 96 LEU A O 1
ATOM 765 N N . ARG A 1 97 ? 17.818 16.089 -6.154 1.00 83.62 97 ARG A N 1
ATOM 766 C CA . ARG A 1 97 ? 18.391 16.715 -4.950 1.00 83.62 97 ARG A CA 1
ATOM 767 C C . ARG A 1 97 ? 18.186 18.223 -4.950 1.00 83.62 97 ARG A C 1
ATOM 769 O O . ARG A 1 97 ? 17.774 18.766 -3.926 1.00 83.62 97 ARG A O 1
ATOM 776 N N . LEU A 1 98 ? 18.433 18.875 -6.087 1.00 84.00 98 LEU A N 1
ATOM 777 C CA . LEU A 1 98 ? 18.156 20.298 -6.271 1.00 84.00 98 LEU A CA 1
ATOM 778 C C . LEU A 1 98 ? 16.671 20.582 -6.024 1.00 84.00 98 LEU A C 1
ATOM 780 O O . LEU A 1 98 ? 16.342 21.453 -5.225 1.00 84.00 98 LEU A O 1
ATOM 784 N N . GLN A 1 99 ? 15.780 19.767 -6.594 1.00 80.81 99 GLN A N 1
ATOM 785 C CA . GLN A 1 99 ? 14.336 19.866 -6.380 1.00 80.81 99 GLN A CA 1
ATOM 786 C C . GLN A 1 99 ? 13.925 19.778 -4.907 1.00 80.81 99 GLN A C 1
ATOM 788 O O . GLN A 1 99 ? 13.034 20.493 -4.441 1.00 80.81 99 GLN A O 1
ATOM 793 N N . HIS A 1 100 ? 14.546 18.866 -4.160 1.00 80.06 100 HIS A N 1
ATOM 794 C CA . HIS A 1 100 ? 14.243 18.684 -2.747 1.00 80.06 100 HIS A CA 1
ATOM 795 C C . HIS A 1 100 ? 14.659 19.901 -1.909 1.00 80.06 100 HIS A C 1
ATOM 797 O O . HIS A 1 100 ? 13.970 20.242 -0.948 1.00 80.06 100 HIS A O 1
ATOM 803 N N . ALA A 1 101 ? 15.745 20.575 -2.297 1.00 85.00 101 ALA A N 1
ATOM 804 C CA . ALA A 1 101 ? 16.231 21.788 -1.647 1.00 85.00 101 ALA A CA 1
ATOM 805 C C . ALA A 1 101 ? 15.409 23.049 -1.992 1.00 85.00 101 ALA A C 1
ATOM 807 O O . ALA A 1 101 ? 15.513 24.047 -1.282 1.00 85.00 101 ALA A O 1
ATOM 808 N N . MET A 1 102 ? 14.584 23.012 -3.045 1.00 84.50 102 MET A N 1
ATOM 809 C CA . MET A 1 102 ? 13.751 24.145 -3.463 1.00 84.50 102 MET A CA 1
ATOM 810 C C . MET A 1 102 ? 12.543 24.385 -2.534 1.00 84.50 102 MET A C 1
ATOM 812 O O . MET A 1 102 ? 12.008 23.430 -1.944 1.00 84.50 102 MET A O 1
ATOM 816 N N . PRO A 1 103 ? 12.046 25.639 -2.456 1.00 87.38 103 PRO A N 1
ATOM 817 C CA . PRO A 1 103 ? 10.752 25.966 -1.861 1.00 87.38 103 PRO A CA 1
ATOM 818 C 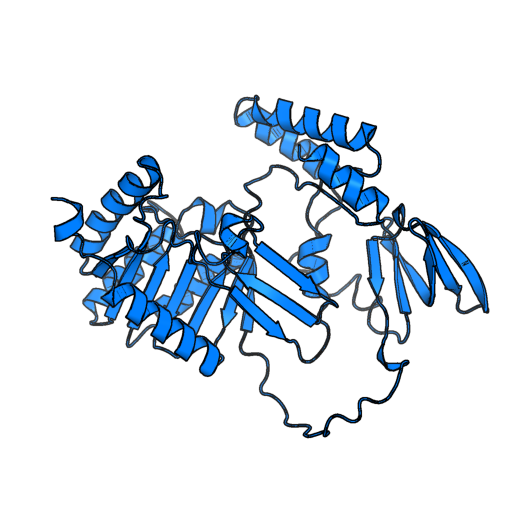C . PRO A 1 103 ? 9.597 25.185 -2.505 1.00 87.38 103 PRO A C 1
ATOM 820 O O . PRO A 1 103 ? 9.637 24.838 -3.685 1.00 87.38 103 PRO A O 1
ATOM 823 N N . SER A 1 104 ? 8.519 24.947 -1.750 1.00 79.94 104 SER A N 1
ATOM 824 C CA . SER A 1 104 ? 7.403 24.088 -2.185 1.00 79.94 104 SER A CA 1
ATOM 825 C C . SER A 1 104 ? 6.776 24.489 -3.526 1.00 79.94 104 SER A C 1
ATOM 827 O O . SER A 1 104 ? 6.371 23.611 -4.278 1.00 79.94 104 SER A O 1
ATOM 829 N N . ARG A 1 105 ? 6.698 25.789 -3.840 1.00 81.69 105 ARG A N 1
ATOM 830 C CA . ARG A 1 105 ? 6.121 26.278 -5.103 1.00 81.69 105 ARG A CA 1
ATOM 831 C C . ARG A 1 105 ? 6.999 25.931 -6.308 1.00 81.69 105 ARG A C 1
ATOM 833 O O . ARG A 1 105 ? 6.516 25.305 -7.242 1.00 81.69 105 ARG A O 1
ATOM 840 N N . GLU A 1 106 ? 8.281 26.276 -6.251 1.00 83.50 106 GLU A N 1
ATOM 841 C CA . GLU A 1 106 ? 9.260 25.965 -7.306 1.00 83.50 106 GLU A CA 1
ATOM 842 C C . GLU A 1 106 ? 9.387 24.453 -7.516 1.00 83.50 106 GLU A C 1
ATOM 844 O O . GLU A 1 106 ? 9.483 23.970 -8.642 1.00 83.50 106 GLU A O 1
ATOM 849 N N . ARG A 1 107 ? 9.288 23.678 -6.428 1.00 80.94 107 ARG A N 1
ATOM 850 C CA . ARG A 1 107 ? 9.261 22.216 -6.493 1.00 80.94 107 ARG A CA 1
ATOM 851 C C . ARG A 1 107 ? 8.114 21.690 -7.353 1.00 80.94 107 ARG A C 1
ATOM 853 O O . ARG A 1 107 ? 8.329 20.739 -8.103 1.00 80.94 107 ARG A O 1
ATOM 860 N N . LEU A 1 108 ? 6.920 22.271 -7.215 1.00 79.19 108 LEU A N 1
ATOM 861 C CA . LEU A 1 108 ? 5.734 21.892 -7.986 1.00 79.19 108 LEU A CA 1
ATOM 862 C C . LEU A 1 108 ? 5.870 22.304 -9.455 1.00 79.19 108 LEU A C 1
ATOM 864 O O . LEU A 1 108 ? 5.526 21.516 -10.329 1.00 79.19 108 LEU A O 1
ATOM 868 N N . GLU A 1 109 ? 6.411 23.493 -9.724 1.00 81.50 109 GLU A N 1
ATOM 869 C CA . GLU A 1 109 ? 6.664 23.978 -11.086 1.00 81.50 109 GLU A CA 1
ATOM 870 C C . GLU A 1 109 ? 7.679 23.077 -11.818 1.00 81.50 109 GLU A C 1
ATOM 872 O O . GLU A 1 109 ? 7.422 22.644 -12.941 1.00 81.50 109 GLU A O 1
ATOM 877 N N . MET A 1 110 ? 8.777 22.692 -11.156 1.00 80.31 110 MET A N 1
ATOM 878 C CA . MET A 1 110 ? 9.763 21.770 -11.734 1.00 80.31 110 MET A CA 1
ATOM 879 C C . MET A 1 110 ? 9.256 20.322 -11.820 1.00 80.31 110 MET A C 1
ATOM 881 O O . MET A 1 110 ? 9.584 19.601 -12.760 1.00 80.31 110 MET A O 1
ATOM 885 N N . ALA A 1 111 ? 8.423 19.870 -10.876 1.00 78.31 111 ALA A N 1
ATOM 886 C CA . ALA A 1 111 ? 7.749 18.579 -11.013 1.00 78.31 111 ALA A CA 1
ATOM 887 C C . ALA A 1 111 ? 6.856 18.579 -12.259 1.00 78.31 111 ALA A C 1
ATOM 889 O O . ALA A 1 111 ? 6.929 17.637 -13.039 1.00 78.31 111 ALA A O 1
ATOM 890 N N . ALA A 1 112 ? 6.084 19.648 -12.481 1.00 77.81 112 ALA A N 1
ATOM 891 C CA . ALA A 1 112 ? 5.207 19.797 -13.637 1.00 77.81 112 ALA A CA 1
ATOM 892 C C . ALA A 1 112 ? 5.971 19.788 -14.977 1.00 77.81 112 ALA A C 1
ATOM 894 O O . ALA A 1 112 ? 5.478 19.220 -15.950 1.00 77.81 112 ALA A O 1
ATOM 895 N N . SER A 1 113 ? 7.183 20.353 -15.044 1.00 76.75 113 SER A N 1
ATOM 896 C CA . SER A 1 113 ? 8.001 20.285 -16.265 1.00 76.75 113 SER A CA 1
ATOM 897 C C . SER A 1 113 ? 8.509 18.867 -16.544 1.00 76.75 113 SER A C 1
ATOM 899 O O . SER A 1 113 ? 8.374 18.382 -17.665 1.00 76.75 113 SER A O 1
ATOM 901 N N . LEU A 1 114 ? 9.007 18.160 -15.522 1.00 75.06 114 LEU A N 1
ATOM 902 C CA . LEU A 1 114 ? 9.425 16.753 -15.653 1.00 75.06 114 LEU A CA 1
ATOM 903 C C . LEU A 1 114 ? 8.259 15.844 -16.022 1.00 75.06 114 LEU A C 1
ATOM 905 O O . LEU A 1 114 ? 8.398 14.858 -16.737 1.00 75.06 114 LEU A O 1
ATOM 909 N N . GLU A 1 115 ? 7.088 16.191 -15.518 1.00 69.06 115 GLU A N 1
ATOM 910 C CA . GLU A 1 115 ? 5.833 15.555 -15.832 1.00 69.06 115 GLU A CA 1
ATOM 911 C C . GLU A 1 115 ? 5.493 15.663 -17.331 1.00 69.06 115 GLU A C 1
ATOM 913 O O . GLU A 1 115 ? 5.071 14.663 -17.918 1.00 69.06 115 GLU A O 1
ATOM 918 N N . VAL A 1 116 ? 5.698 16.817 -17.969 1.00 61.56 116 VAL A N 1
ATOM 919 C CA . VAL A 1 116 ? 5.493 16.991 -19.422 1.00 61.56 116 VAL A CA 1
ATOM 920 C C . VAL A 1 116 ? 6.447 16.114 -20.239 1.00 61.56 116 VAL A C 1
ATOM 922 O O . VAL A 1 116 ? 6.053 15.574 -21.269 1.00 61.56 116 VAL A O 1
ATOM 925 N N . GLU A 1 117 ? 7.677 15.933 -19.763 1.00 60.50 117 GLU A N 1
ATOM 926 C CA . GLU A 1 117 ? 8.688 15.080 -20.405 1.00 60.50 117 GLU A CA 1
ATOM 927 C C . GLU A 1 117 ? 8.507 13.583 -20.097 1.00 60.50 117 GLU A C 1
ATOM 929 O O . GLU A 1 117 ? 9.109 12.722 -20.746 1.00 60.50 117 GLU A O 1
ATOM 934 N N . ALA A 1 118 ? 7.667 13.250 -19.114 1.00 59.91 118 ALA A N 1
ATOM 935 C CA . ALA A 1 118 ? 7.384 11.880 -18.723 1.00 59.91 118 ALA A CA 1
ATOM 936 C C . ALA A 1 118 ? 6.612 11.131 -19.815 1.00 59.91 118 ALA A C 1
ATOM 938 O O . ALA A 1 118 ? 5.730 11.678 -20.478 1.00 59.91 118 ALA A O 1
ATOM 939 N N . VAL A 1 119 ? 6.845 9.820 -19.913 1.00 54.66 119 VAL A N 1
ATOM 940 C CA . VAL A 1 119 ? 5.953 8.941 -20.681 1.00 54.66 119 VAL A CA 1
ATOM 941 C C . VAL A 1 119 ? 4.534 9.058 -20.092 1.00 54.66 119 VAL A C 1
ATOM 943 O O . VAL A 1 119 ? 4.384 8.879 -18.877 1.00 54.66 119 VAL A O 1
ATOM 946 N N . PRO A 1 120 ? 3.499 9.367 -20.901 1.00 46.53 120 PRO A N 1
ATOM 947 C CA . PRO A 1 120 ? 2.130 9.491 -20.414 1.00 46.53 120 PRO A CA 1
ATOM 948 C C . PRO A 1 120 ? 1.669 8.222 -19.695 1.00 46.53 120 PRO A C 1
ATOM 950 O O . PRO A 1 120 ? 1.961 7.108 -20.139 1.00 46.53 120 PRO A O 1
ATOM 953 N N . LEU A 1 121 ? 0.904 8.393 -18.613 1.00 44.44 121 LEU A N 1
ATOM 954 C CA . LEU A 1 121 ? 0.155 7.290 -18.011 1.00 44.44 121 LEU A CA 1
ATOM 955 C C . LEU A 1 121 ? -0.783 6.692 -19.077 1.00 44.44 121 LEU A C 1
ATOM 957 O O . LEU A 1 121 ? -1.430 7.456 -19.801 1.00 44.44 121 LEU A O 1
ATOM 961 N N . PRO A 1 122 ? -0.951 5.360 -19.148 1.00 41.28 122 PRO A N 1
ATOM 962 C CA . PRO A 1 122 ? -2.180 4.818 -19.705 1.00 41.28 122 PRO A CA 1
ATOM 963 C C . PRO A 1 122 ? -3.347 5.398 -18.893 1.00 41.28 122 PRO A C 1
ATOM 965 O O . PRO A 1 122 ? -3.289 5.439 -17.661 1.00 41.28 122 PRO A O 1
ATOM 968 N N . SER A 1 123 ? -4.377 5.920 -19.560 1.00 38.94 123 SER A N 1
ATOM 969 C CA . SER A 1 123 ? -5.484 6.575 -18.861 1.00 38.94 123 SER A CA 1
ATOM 970 C C . SER A 1 123 ? -6.177 5.599 -17.902 1.00 38.94 123 SER A C 1
ATOM 972 O O . SER A 1 123 ? -6.347 4.421 -18.205 1.00 38.94 123 SER A O 1
ATOM 974 N N . THR A 1 124 ? -6.631 6.087 -16.746 1.00 38.03 124 THR A N 1
ATOM 975 C CA . THR A 1 124 ? -7.424 5.286 -15.790 1.00 38.03 124 THR A CA 1
ATOM 976 C C . THR A 1 124 ? -8.778 4.859 -16.367 1.00 38.03 124 THR A C 1
ATOM 978 O O . THR A 1 124 ? -9.340 3.852 -15.944 1.00 38.03 124 THR A O 1
ATOM 981 N N . ALA A 1 125 ? -9.279 5.595 -17.365 1.00 36.38 125 ALA A N 1
ATOM 982 C CA . ALA A 1 125 ? -10.440 5.233 -18.178 1.00 36.38 125 ALA A CA 1
ATOM 983 C C . ALA A 1 125 ? -10.111 4.216 -19.297 1.00 36.38 125 ALA A C 1
ATOM 985 O O . ALA A 1 125 ? -11.016 3.664 -19.913 1.00 36.38 125 ALA A O 1
ATOM 986 N N . GLY A 1 126 ? -8.825 3.971 -19.569 1.00 39.88 126 GLY A N 1
ATOM 987 C CA . GLY A 1 126 ? -8.296 3.238 -20.718 1.00 39.88 126 GLY A CA 1
ATOM 988 C C . GLY A 1 126 ? -7.568 1.964 -20.319 1.00 39.88 126 GLY A C 1
ATOM 989 O O . GLY A 1 126 ? -6.397 1.778 -20.635 1.00 39.88 126 GLY A O 1
ATOM 990 N N . TRP A 1 127 ? -8.290 1.048 -19.685 1.00 45.78 127 TRP A N 1
ATOM 991 C CA . TRP A 1 127 ? -7.820 -0.315 -19.450 1.00 45.78 127 TRP A CA 1
ATOM 992 C C . TRP A 1 127 ? -7.678 -1.167 -20.735 1.00 45.78 127 TRP A C 1
ATOM 994 O O . TRP A 1 127 ? -7.248 -2.310 -20.627 1.00 45.78 127 TRP A O 1
ATOM 1004 N N . SER A 1 128 ? -8.021 -0.669 -21.935 1.00 41.69 128 SER A N 1
ATOM 1005 C CA . SER A 1 128 ? -8.244 -1.545 -23.105 1.00 41.69 128 SER A CA 1
ATOM 1006 C C . SER A 1 128 ? -7.483 -1.233 -24.408 1.00 41.69 128 SER A C 1
ATOM 1008 O O . SER A 1 128 ? -7.028 -2.168 -25.057 1.00 41.69 128 SER A O 1
ATOM 1010 N N . HIS A 1 129 ? -7.253 0.005 -24.852 1.00 40.56 129 HIS A N 1
ATOM 1011 C CA . HIS A 1 129 ? -7.120 0.160 -26.317 1.00 40.56 129 HIS A CA 1
ATOM 1012 C C . HIS A 1 129 ? -5.754 -0.119 -26.987 1.00 40.56 129 HIS A C 1
ATOM 1014 O O . HIS A 1 129 ? -5.729 -0.680 -28.078 1.00 40.56 129 HIS A O 1
ATOM 1020 N N . ILE A 1 130 ? -4.604 0.191 -26.371 1.00 45.00 130 ILE A N 1
ATOM 1021 C CA . ILE A 1 130 ? -3.284 -0.092 -26.999 1.00 45.00 130 ILE A CA 1
ATOM 1022 C C . ILE A 1 130 ? -2.794 -1.526 -26.699 1.00 45.00 130 ILE A C 1
ATOM 1024 O O . ILE A 1 130 ? -1.937 -2.058 -27.407 1.00 45.00 130 ILE A O 1
ATOM 1028 N N . ARG A 1 131 ? -3.370 -2.200 -25.690 1.00 51.78 131 ARG A N 1
ATOM 1029 C CA . ARG A 1 131 ? -2.927 -3.525 -25.222 1.00 51.78 131 ARG A CA 1
ATOM 1030 C C . ARG A 1 131 ? -3.865 -4.692 -25.533 1.00 51.78 131 ARG A C 1
ATOM 1032 O O . ARG A 1 131 ? -3.376 -5.817 -25.564 1.00 51.78 131 ARG A O 1
ATOM 1039 N N . GLU A 1 132 ? -5.139 -4.477 -25.865 1.00 50.06 132 GLU A N 1
ATOM 1040 C CA . GLU A 1 132 ? -5.997 -5.567 -26.371 1.00 50.06 132 GLU A CA 1
ATOM 1041 C C . GLU A 1 132 ? -5.441 -6.174 -27.667 1.00 50.06 132 GLU A C 1
ATOM 1043 O O . GLU A 1 132 ? -5.376 -7.395 -27.811 1.00 50.06 132 GLU A O 1
ATOM 1048 N N . VAL A 1 133 ? -4.927 -5.346 -28.583 1.00 52.88 133 VAL A N 1
ATOM 1049 C CA . VAL A 1 133 ? -4.249 -5.830 -29.801 1.00 52.88 133 VAL A CA 1
ATOM 1050 C C . VAL A 1 133 ? -2.917 -6.510 -29.462 1.00 52.88 133 VAL A C 1
ATOM 1052 O O . VAL A 1 133 ? -2.556 -7.504 -30.094 1.00 52.88 133 VAL A O 1
ATOM 1055 N N . PHE A 1 134 ? -2.199 -6.026 -28.435 1.00 65.00 134 PHE A N 1
ATOM 1056 C CA . PHE A 1 134 ? -0.966 -6.651 -27.936 1.00 65.00 134 PHE A CA 1
ATOM 1057 C C . PHE A 1 134 ? -1.215 -8.035 -27.307 1.00 65.00 134 PHE A C 1
ATOM 1059 O O . PHE A 1 134 ? -0.297 -8.844 -27.312 1.00 65.00 134 PHE A O 1
ATOM 1066 N N . MET A 1 135 ? -2.426 -8.343 -26.839 1.00 54.94 135 MET A N 1
ATOM 1067 C CA . MET A 1 135 ? -2.709 -9.570 -26.075 1.00 54.94 135 MET A CA 1
ATOM 1068 C C . MET A 1 135 ? -3.658 -10.562 -26.745 1.00 54.94 135 MET A C 1
ATOM 1070 O O . MET A 1 135 ? -3.728 -11.709 -26.323 1.00 54.94 135 MET A O 1
ATOM 1074 N N . SER A 1 136 ? -4.383 -10.148 -27.781 1.00 57.84 136 SER A N 1
ATOM 1075 C CA . SER A 1 136 ? -5.337 -11.016 -28.487 1.00 57.84 136 SER A CA 1
ATOM 1076 C C . SER A 1 136 ? -4.690 -12.010 -29.455 1.00 57.84 136 SER A C 1
ATOM 1078 O O . SER A 1 136 ? -5.375 -12.905 -29.942 1.00 57.84 136 SER A O 1
ATOM 1080 N N . GLY A 1 137 ? -3.394 -11.880 -29.753 1.00 60.12 137 GLY A N 1
ATOM 1081 C CA . GLY A 1 137 ? -2.692 -12.830 -30.616 1.00 60.12 137 GLY A CA 1
ATOM 1082 C C . GLY A 1 137 ? -1.808 -13.796 -29.835 1.00 60.12 137 GLY A C 1
ATOM 1083 O O . GLY A 1 137 ? -1.185 -13.411 -28.852 1.00 60.12 137 GLY A O 1
ATOM 1084 N N . SER A 1 138 ? -1.730 -15.032 -30.319 1.00 65.88 138 SER A N 1
ATOM 1085 C CA . SER A 1 138 ? -0.879 -16.103 -29.788 1.00 65.88 138 SER A CA 1
ATOM 1086 C C . SER A 1 138 ? 0.620 -15.831 -29.979 1.00 65.88 138 SER A C 1
ATOM 1088 O O . SER A 1 138 ? 1.010 -15.228 -30.986 1.00 65.88 138 SER A O 1
ATOM 1090 N N . GLY A 1 139 ? 1.458 -16.356 -29.080 1.00 77.06 139 GLY A N 1
ATOM 1091 C CA . GLY A 1 139 ? 2.922 -16.344 -29.193 1.00 77.06 139 GLY A CA 1
ATOM 1092 C C . GLY A 1 139 ? 3.633 -15.228 -28.417 1.00 77.06 139 GLY A C 1
ATOM 1093 O O . GLY A 1 139 ? 3.011 -14.325 -27.855 1.00 77.06 139 GLY A O 1
ATOM 1094 N N . ASP A 1 140 ? 4.968 -15.291 -28.380 1.00 88.19 140 ASP A N 1
ATOM 1095 C CA . ASP A 1 140 ? 5.783 -14.327 -27.638 1.00 88.19 140 ASP A CA 1
ATOM 1096 C C . ASP A 1 140 ? 5.720 -12.927 -28.269 1.00 88.19 140 ASP A C 1
ATOM 1098 O O . ASP A 1 140 ? 5.656 -12.749 -29.494 1.00 88.19 140 ASP A O 1
ATOM 1102 N N . ARG A 1 141 ? 5.785 -11.896 -27.419 1.00 88.25 141 ARG A N 1
ATOM 1103 C CA . ARG A 1 141 ? 5.720 -10.494 -27.845 1.00 88.25 141 ARG A CA 1
ATOM 1104 C C . ARG A 1 141 ? 6.668 -9.586 -27.076 1.00 88.25 141 ARG A C 1
ATOM 1106 O O . ARG A 1 141 ? 6.897 -9.753 -25.882 1.00 88.25 141 ARG A O 1
ATOM 1113 N N . ILE A 1 142 ? 7.167 -8.560 -27.757 1.00 87.56 142 ILE A N 1
ATOM 1114 C CA . ILE A 1 142 ? 7.952 -7.472 -27.171 1.00 87.56 142 ILE A CA 1
ATOM 1115 C C . ILE A 1 142 ? 7.207 -6.157 -27.383 1.00 87.56 142 ILE A C 1
ATOM 1117 O O . ILE A 1 142 ? 6.852 -5.815 -28.509 1.00 87.56 142 ILE A O 1
ATOM 1121 N N . LEU A 1 143 ? 6.991 -5.404 -26.307 1.00 80.44 143 LEU A N 1
ATOM 1122 C CA . LEU A 1 143 ? 6.625 -3.992 -26.368 1.00 80.44 143 LEU A CA 1
ATOM 1123 C C . LEU A 1 143 ? 7.905 -3.169 -26.230 1.00 80.44 143 LEU A C 1
ATOM 1125 O O . LEU A 1 143 ? 8.604 -3.253 -25.215 1.00 80.44 143 LEU A O 1
ATOM 1129 N N . LEU A 1 144 ? 8.224 -2.396 -27.261 1.00 79.50 144 LEU A N 1
ATOM 1130 C CA . LEU A 1 144 ? 9.344 -1.466 -27.264 1.00 79.50 144 LEU A CA 1
ATOM 1131 C C . LEU A 1 144 ? 8.946 -0.154 -26.588 1.00 79.50 144 LEU A C 1
ATOM 1133 O O . LEU A 1 144 ? 7.787 0.257 -26.603 1.00 79.50 144 LEU A O 1
ATOM 1137 N N . ARG A 1 145 ? 9.936 0.549 -26.038 1.00 69.88 145 ARG A N 1
ATOM 1138 C CA . ARG A 1 145 ? 9.732 1.831 -25.340 1.00 69.88 145 ARG A CA 1
ATOM 1139 C C . ARG A 1 145 ? 9.180 2.944 -26.226 1.00 69.88 145 ARG A C 1
ATOM 1141 O O . ARG A 1 145 ? 8.559 3.861 -25.712 1.00 69.88 145 ARG A O 1
ATOM 1148 N N . ASN A 1 146 ? 9.380 2.855 -27.540 1.00 69.31 146 ASN A N 1
ATOM 1149 C CA . ASN A 1 146 ? 8.795 3.775 -28.519 1.00 69.31 146 ASN A CA 1
ATOM 1150 C C . ASN A 1 146 ? 7.332 3.435 -28.877 1.00 69.31 146 ASN A C 1
ATOM 1152 O O . ASN A 1 146 ? 6.802 3.972 -29.845 1.00 69.31 146 ASN A O 1
ATOM 1156 N N . GLY A 1 147 ? 6.698 2.508 -28.150 1.00 70.06 147 GLY A N 1
ATOM 1157 C CA . GLY A 1 147 ? 5.308 2.096 -28.349 1.00 70.06 147 GLY A CA 1
ATOM 1158 C C . GLY A 1 147 ? 5.106 1.038 -29.436 1.00 70.06 147 GLY A C 1
ATOM 1159 O O . GLY A 1 147 ? 4.005 0.508 -29.569 1.00 70.06 147 GLY A O 1
ATOM 1160 N N . ARG A 1 148 ? 6.144 0.680 -30.204 1.00 80.69 148 ARG A N 1
ATOM 1161 C CA . ARG A 1 148 ? 6.042 -0.384 -31.213 1.00 80.69 148 ARG A CA 1
ATOM 1162 C C . ARG A 1 148 ? 5.960 -1.754 -30.546 1.00 80.69 148 ARG A C 1
ATOM 1164 O O . ARG A 1 148 ? 6.688 -2.041 -29.599 1.00 80.69 148 ARG A O 1
ATOM 1171 N N . SER A 1 149 ? 5.131 -2.631 -31.101 1.00 84.00 149 SER A N 1
ATOM 1172 C CA . SER A 1 149 ? 5.074 -4.042 -30.720 1.00 84.00 149 SER A CA 1
ATOM 1173 C C . SER A 1 149 ? 5.771 -4.914 -31.762 1.00 84.00 149 SER A C 1
ATOM 1175 O O . SER A 1 149 ? 5.643 -4.680 -32.964 1.00 84.00 149 SER A O 1
ATOM 1177 N N . LEU A 1 150 ? 6.501 -5.924 -31.294 1.00 88.94 150 LEU A N 1
ATOM 1178 C CA . LEU A 1 150 ? 7.088 -6.982 -32.104 1.00 88.94 150 LEU A CA 1
ATOM 1179 C C . LEU A 1 150 ? 6.458 -8.317 -31.700 1.00 88.94 150 LEU A C 1
ATOM 1181 O O . LEU A 1 150 ? 6.404 -8.643 -30.515 1.00 88.94 150 LEU A O 1
ATOM 1185 N N . SER A 1 151 ? 6.012 -9.094 -32.684 1.00 89.56 151 SER A N 1
ATOM 1186 C CA . SER A 1 151 ? 5.607 -10.496 -32.500 1.00 89.56 151 SER A CA 1
ATOM 1187 C C . SER A 1 151 ? 6.741 -11.429 -32.922 1.00 89.56 151 SER A C 1
ATOM 1189 O O . SER A 1 151 ? 7.588 -11.045 -33.735 1.00 89.56 151 SER A O 1
ATOM 1191 N N . GLY A 1 152 ? 6.782 -12.642 -32.376 1.00 90.06 152 GLY A N 1
ATOM 1192 C CA . GLY A 1 152 ? 7.775 -13.645 -32.748 1.00 90.06 152 GLY A CA 1
ATOM 1193 C C . GLY A 1 152 ? 7.973 -14.700 -31.669 1.00 90.06 152 GLY A C 1
ATOM 1194 O O . GLY A 1 152 ? 7.038 -15.047 -30.955 1.00 90.06 152 GLY A O 1
ATOM 1195 N N . GLN A 1 153 ? 9.191 -15.222 -31.578 1.00 90.56 153 GLN A N 1
ATOM 1196 C CA . GLN A 1 153 ? 9.570 -16.243 -30.608 1.00 90.56 153 GLN A CA 1
ATOM 1197 C C . GLN A 1 153 ? 10.860 -15.841 -29.894 1.00 90.56 153 GLN A C 1
ATOM 1199 O O . GLN A 1 153 ? 11.869 -15.508 -30.531 1.00 90.56 153 GLN A O 1
ATOM 1204 N N . TRP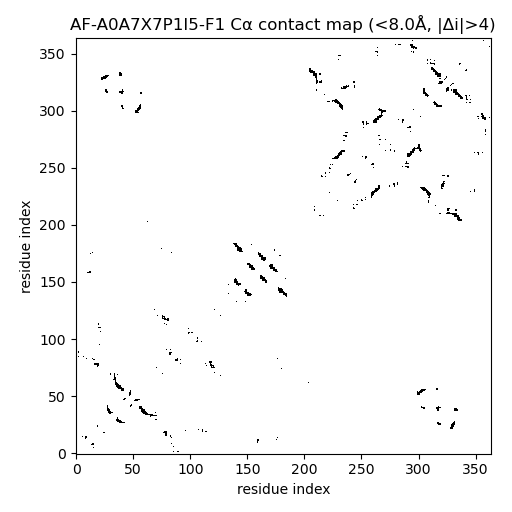 A 1 154 ? 10.839 -15.904 -28.564 1.00 90.25 154 TRP A N 1
ATOM 1205 C CA . TRP A 1 154 ? 12.023 -15.722 -27.740 1.00 90.25 154 TRP A CA 1
ATOM 1206 C C . TRP A 1 154 ? 12.940 -16.940 -27.862 1.00 90.25 154 TRP A C 1
ATOM 1208 O O . TRP A 1 154 ? 12.519 -18.073 -27.643 1.00 90.25 154 TRP A O 1
ATOM 1218 N N . MET A 1 155 ? 14.211 -16.708 -28.195 1.00 89.75 155 MET A N 1
ATOM 1219 C CA . MET A 1 155 ? 15.186 -17.785 -28.419 1.00 89.75 155 MET A CA 1
ATOM 1220 C C . MET A 1 155 ? 16.235 -17.900 -27.313 1.00 89.75 155 MET A C 1
ATOM 1222 O O . MET A 1 155 ? 16.926 -18.909 -27.215 1.00 89.75 155 MET A O 1
ATOM 1226 N N . GLY A 1 156 ? 16.364 -16.866 -26.486 1.00 86.19 156 GLY A N 1
ATOM 1227 C CA . GLY A 1 156 ? 17.407 -16.756 -25.477 1.00 86.19 156 GLY A CA 1
ATOM 1228 C C . GLY A 1 156 ? 17.839 -15.307 -25.283 1.00 86.19 156 GLY A C 1
ATOM 1229 O O . GLY A 1 156 ? 17.239 -14.367 -25.815 1.00 86.19 156 GLY A O 1
ATOM 1230 N N . GLY A 1 157 ? 18.901 -15.092 -24.513 1.00 85.50 157 GLY A N 1
ATOM 1231 C CA . GLY A 1 157 ? 19.440 -13.752 -24.318 1.00 85.50 157 GLY A CA 1
ATOM 1232 C C . GLY A 1 157 ? 20.836 -13.733 -23.715 1.00 85.50 157 GLY A C 1
ATOM 1233 O O . GLY A 1 157 ? 21.267 -14.670 -23.052 1.00 85.50 157 GLY A O 1
ATOM 1234 N N . GLN A 1 158 ? 21.516 -12.618 -23.944 1.00 84.69 158 GLN A N 1
ATOM 1235 C CA . GLN A 1 158 ? 22.740 -12.195 -23.269 1.00 84.69 158 GLN A CA 1
ATOM 1236 C C . GLN A 1 158 ? 22.391 -11.133 -22.206 1.00 84.69 158 GLN A C 1
ATOM 1238 O O . GLN A 1 158 ? 21.232 -10.705 -22.136 1.00 84.69 158 GLN A O 1
ATOM 1243 N N . PRO A 1 159 ? 23.338 -10.659 -21.372 1.00 77.00 159 PRO A N 1
ATOM 1244 C CA . PRO A 1 159 ? 23.052 -9.624 -20.375 1.00 77.00 159 PRO A CA 1
ATOM 1245 C C . PRO A 1 159 ? 22.372 -8.377 -20.956 1.00 77.00 159 PRO A C 1
ATOM 1247 O O . PRO A 1 159 ? 21.388 -7.918 -20.380 1.00 77.00 159 PRO A O 1
ATOM 1250 N N . SER A 1 160 ? 22.796 -7.908 -22.135 1.00 79.31 160 SER A N 1
ATOM 1251 C CA . SER A 1 160 ? 22.294 -6.682 -22.774 1.00 79.31 160 SER A CA 1
ATOM 1252 C C . SER A 1 160 ? 21.309 -6.889 -23.929 1.00 79.31 160 SER A C 1
ATOM 1254 O O . SER A 1 160 ? 20.701 -5.914 -24.363 1.00 79.31 160 SER A O 1
ATOM 1256 N N . ARG A 1 161 ? 21.113 -8.117 -24.436 1.00 90.00 161 ARG A N 1
ATOM 1257 C CA . ARG A 1 161 ? 20.316 -8.375 -25.656 1.00 90.00 161 ARG A CA 1
ATOM 1258 C C . ARG A 1 161 ? 19.433 -9.614 -25.557 1.00 90.00 161 ARG A C 1
ATOM 1260 O O . ARG A 1 161 ? 19.820 -10.596 -24.928 1.00 90.00 161 ARG A O 1
ATOM 1267 N N . TYR A 1 162 ? 18.285 -9.598 -26.225 1.00 91.56 162 TYR A N 1
ATOM 1268 C CA . TYR A 1 162 ? 17.458 -10.780 -26.485 1.00 91.56 162 TYR A CA 1
ATOM 1269 C C . TYR A 1 162 ? 17.680 -11.284 -27.907 1.00 91.56 162 TYR A C 1
ATOM 1271 O O . TYR A 1 162 ? 17.796 -10.480 -28.828 1.00 91.56 162 TYR A O 1
ATOM 1279 N N . GLN A 1 163 ? 17.704 -12.602 -28.093 1.00 94.81 163 GLN A N 1
ATOM 1280 C CA . GLN A 1 163 ? 17.659 -13.209 -29.419 1.00 94.81 163 GLN A CA 1
ATOM 1281 C C . GLN A 1 163 ? 16.198 -13.489 -29.777 1.00 94.81 163 GLN A C 1
ATOM 1283 O O . GLN A 1 163 ? 15.492 -14.168 -29.028 1.00 94.81 163 GLN A O 1
ATOM 1288 N N . TRP A 1 164 ? 15.744 -12.950 -30.906 1.00 94.94 164 TRP A N 1
ATOM 1289 C CA . TRP A 1 164 ? 14.343 -12.974 -31.311 1.00 94.94 164 TRP A CA 1
ATOM 1290 C C . TRP A 1 164 ? 14.186 -13.515 -32.724 1.00 94.94 164 TRP A C 1
ATOM 1292 O O . TRP A 1 164 ? 14.834 -13.018 -33.648 1.00 94.94 164 TRP A O 1
ATOM 1302 N N . ARG A 1 165 ? 13.311 -14.508 -32.898 1.00 93.75 165 ARG A N 1
ATOM 1303 C CA . ARG A 1 165 ? 12.903 -15.006 -34.214 1.00 93.75 165 ARG A CA 1
ATOM 1304 C C . ARG A 1 165 ? 11.609 -14.313 -34.635 1.00 93.75 165 ARG A C 1
ATOM 1306 O O . ARG A 1 165 ? 10.599 -14.427 -33.948 1.00 93.75 165 ARG A O 1
ATOM 1313 N N . PHE A 1 166 ? 11.646 -13.600 -35.753 1.00 92.88 166 PHE A N 1
ATOM 1314 C CA . PHE A 1 166 ? 10.494 -12.914 -36.335 1.00 92.88 166 PHE A CA 1
ATOM 1315 C C . PHE A 1 166 ? 9.601 -13.886 -37.129 1.00 92.88 166 PHE A C 1
ATOM 1317 O O . PHE A 1 166 ? 10.059 -14.970 -37.500 1.00 92.88 166 PHE A O 1
ATOM 1324 N N . PRO A 1 167 ? 8.334 -13.521 -37.418 1.00 89.00 167 PRO A N 1
ATOM 1325 C CA . PRO A 1 167 ? 7.415 -14.368 -38.186 1.00 89.00 167 PRO A CA 1
ATOM 1326 C C . PRO A 1 167 ? 7.899 -14.714 -39.602 1.00 89.00 167 PRO A C 1
ATOM 1328 O O . PRO A 1 167 ? 7.485 -15.723 -40.159 1.00 89.00 167 PRO A O 1
ATOM 1331 N N . ASP A 1 168 ? 8.794 -13.905 -40.173 1.00 92.00 168 ASP A N 1
ATOM 1332 C CA . ASP A 1 168 ? 9.457 -14.154 -41.460 1.00 92.00 168 ASP A CA 1
ATOM 1333 C C . ASP A 1 168 ? 10.617 -15.172 -41.368 1.00 92.00 168 ASP A C 1
ATOM 1335 O O . ASP A 1 168 ? 11.308 -15.424 -42.353 1.00 92.00 168 ASP A O 1
ATOM 1339 N N . GLY A 1 169 ? 10.854 -15.748 -40.184 1.00 89.75 169 GLY A N 1
ATOM 1340 C CA . GLY A 1 169 ? 11.918 -16.712 -39.907 1.00 89.75 169 GLY A CA 1
ATOM 1341 C C . GLY A 1 169 ? 13.277 -16.086 -39.586 1.00 89.75 169 GLY A C 1
ATOM 1342 O O . GLY A 1 169 ? 14.185 -16.804 -39.158 1.00 89.75 169 GLY A O 1
ATOM 1343 N N . GLN A 1 170 ? 13.443 -14.767 -39.732 1.00 95.31 170 GLN A N 1
ATOM 1344 C CA . GLN A 1 170 ? 14.715 -14.108 -39.446 1.00 95.31 170 GLN A CA 1
ATOM 1345 C C . GLN A 1 170 ? 14.991 -14.051 -37.945 1.00 95.31 170 GLN A C 1
ATOM 1347 O O . GLN A 1 170 ? 14.108 -13.770 -37.136 1.00 95.31 170 GLN A O 1
ATOM 1352 N N . ILE A 1 171 ? 16.254 -14.252 -37.569 1.00 94.25 171 ILE A N 1
ATOM 1353 C CA . ILE A 1 171 ? 16.710 -14.120 -36.186 1.00 94.25 171 ILE A CA 1
ATOM 1354 C C . ILE A 1 171 ? 17.481 -12.812 -36.055 1.00 94.25 171 ILE A C 1
ATOM 1356 O O . ILE A 1 171 ? 18.464 -12.597 -36.763 1.00 94.25 171 ILE A O 1
ATOM 1360 N N . ARG A 1 172 ? 17.060 -11.940 -35.136 1.00 95.56 172 ARG A N 1
ATOM 1361 C CA . ARG A 1 172 ? 17.779 -10.697 -34.829 1.00 95.56 172 ARG A CA 1
ATOM 1362 C C . ARG A 1 172 ? 17.968 -10.535 -33.329 1.00 95.56 172 ARG A C 1
ATOM 1364 O O . ARG A 1 172 ? 17.231 -11.101 -32.522 1.00 95.56 172 ARG A O 1
ATOM 1371 N N . TRP A 1 173 ? 18.971 -9.746 -32.970 1.00 95.25 173 TRP A N 1
ATOM 1372 C CA . TRP A 1 173 ? 19.194 -9.329 -31.593 1.00 95.25 173 TRP A CA 1
ATOM 1373 C C . TRP A 1 173 ? 18.437 -8.033 -31.315 1.00 95.25 173 TRP A C 1
ATOM 1375 O O . TRP A 1 173 ? 18.506 -7.104 -32.115 1.00 95.25 173 TRP A O 1
ATOM 1385 N N . ILE A 1 174 ? 17.733 -7.984 -30.188 1.00 92.69 174 ILE A N 1
ATOM 1386 C CA . ILE A 1 174 ? 17.017 -6.802 -29.704 1.00 92.69 174 ILE A CA 1
ATOM 1387 C C . ILE A 1 174 ? 17.711 -6.338 -28.428 1.00 92.69 174 ILE A C 1
ATOM 1389 O O . ILE A 1 174 ? 17.858 -7.119 -27.483 1.00 92.69 174 ILE A O 1
ATOM 1393 N N . ASP A 1 175 ? 18.155 -5.085 -28.396 1.00 88.12 175 ASP A N 1
ATOM 1394 C CA . ASP A 1 175 ? 18.785 -4.506 -27.213 1.00 88.12 175 ASP A CA 1
ATOM 1395 C C . ASP A 1 175 ? 17.759 -4.397 -26.071 1.00 88.12 175 ASP A C 1
ATOM 1397 O O . ASP A 1 175 ? 16.666 -3.852 -26.229 1.00 88.12 175 ASP A O 1
ATOM 1401 N N . LYS A 1 176 ? 18.092 -4.919 -24.882 1.00 83.25 176 LYS A N 1
ATOM 1402 C CA . LYS A 1 176 ? 17.186 -4.890 -23.718 1.00 83.25 176 LYS A CA 1
ATOM 1403 C C . LYS A 1 176 ? 16.850 -3.466 -23.280 1.00 83.25 176 LYS A C 1
ATOM 1405 O O . LYS A 1 176 ? 15.790 -3.245 -22.701 1.00 83.25 176 LYS A O 1
ATOM 1410 N N . SER A 1 177 ? 17.728 -2.506 -23.573 1.00 74.69 177 SER A N 1
ATOM 1411 C CA . SER A 1 177 ? 17.486 -1.079 -23.347 1.00 74.69 177 SER A CA 1
ATOM 1412 C C . SER A 1 177 ? 16.306 -0.543 -24.164 1.00 74.69 177 SER A C 1
ATOM 1414 O O . SER A 1 177 ? 15.663 0.405 -23.724 1.00 74.69 177 SER A O 1
ATOM 1416 N N . GLU A 1 178 ? 15.971 -1.158 -25.301 1.00 79.12 178 GLU A N 1
ATOM 1417 C CA . GLU A 1 178 ? 14.832 -0.772 -26.144 1.00 79.12 178 GLU A CA 1
ATOM 1418 C C . GLU A 1 178 ? 13.520 -1.430 -25.699 1.00 79.12 178 GLU A C 1
ATOM 1420 O O . GLU A 1 178 ? 12.431 -0.938 -26.009 1.00 79.12 178 GLU A O 1
ATOM 1425 N N . VAL A 1 179 ? 13.608 -2.527 -24.942 1.00 79.88 179 VAL A N 1
ATOM 1426 C CA . VAL A 1 179 ? 12.455 -3.300 -24.475 1.00 79.88 179 VAL A CA 1
ATOM 1427 C C . VAL A 1 179 ? 11.829 -2.647 -23.244 1.00 79.88 179 VAL A C 1
ATOM 1429 O O . VAL A 1 179 ? 12.503 -2.342 -22.256 1.00 79.88 179 VAL A O 1
ATOM 1432 N N . GLN A 1 180 ? 10.514 -2.441 -23.304 1.00 75.44 180 GLN A N 1
ATOM 1433 C CA . GLN A 1 180 ? 9.688 -2.041 -22.167 1.00 75.44 180 GLN A CA 1
ATOM 1434 C C . GLN A 1 180 ? 9.089 -3.270 -21.478 1.00 75.44 180 GLN A C 1
ATOM 1436 O O . GLN A 1 180 ? 9.164 -3.372 -20.261 1.00 75.44 180 GLN A O 1
ATOM 1441 N N . LEU A 1 181 ? 8.523 -4.206 -22.242 1.00 78.69 181 LEU A N 1
ATOM 1442 C CA . LEU A 1 181 ? 7.929 -5.441 -21.727 1.00 78.69 181 LEU A CA 1
ATOM 1443 C C . LEU A 1 181 ? 8.231 -6.597 -22.684 1.00 78.69 181 LEU A C 1
ATOM 1445 O O . LEU A 1 181 ? 8.060 -6.461 -23.893 1.00 78.69 181 LEU A O 1
ATOM 1449 N N . LEU A 1 182 ? 8.645 -7.735 -22.133 1.00 83.44 182 LEU A N 1
ATOM 1450 C CA . LEU A 1 182 ? 8.712 -9.013 -22.836 1.00 83.44 182 LEU A CA 1
ATOM 1451 C C . LEU A 1 182 ? 7.600 -9.903 -22.278 1.00 83.44 182 LEU A C 1
ATOM 1453 O O . LEU A 1 182 ? 7.610 -10.230 -21.093 1.00 83.44 182 LEU A O 1
ATOM 1457 N N . TYR A 1 183 ? 6.655 -10.283 -23.129 1.00 82.62 183 TYR A N 1
ATOM 1458 C CA . TYR A 1 183 ? 5.617 -11.253 -22.819 1.00 82.62 183 TYR A CA 1
ATOM 1459 C C . TYR A 1 183 ? 5.969 -12.583 -23.479 1.00 82.62 183 TYR A C 1
ATOM 1461 O O . TYR A 1 183 ? 6.249 -12.626 -24.678 1.00 82.62 183 TYR A O 1
ATOM 1469 N N . ARG A 1 184 ? 5.972 -13.656 -22.686 1.00 84.12 184 ARG A N 1
ATOM 1470 C CA . ARG A 1 184 ? 6.190 -15.013 -23.184 1.00 84.12 184 ARG A CA 1
ATOM 1471 C C . ARG A 1 184 ? 4.905 -15.813 -23.077 1.00 84.12 184 ARG A C 1
ATOM 1473 O O . ARG A 1 184 ? 4.391 -15.987 -21.969 1.00 84.12 184 ARG A O 1
ATOM 1480 N N . ASP A 1 185 ? 4.431 -16.320 -24.203 1.00 74.50 185 ASP A N 1
ATOM 1481 C CA . ASP A 1 185 ? 3.265 -17.192 -24.255 1.00 74.50 185 ASP A CA 1
ATOM 1482 C C . ASP A 1 185 ? 3.705 -18.623 -23.930 1.00 74.50 185 ASP A C 1
ATOM 1484 O O . ASP A 1 185 ? 3.995 -19.450 -24.794 1.00 74.50 185 ASP A O 1
ATOM 1488 N N . ARG A 1 186 ? 3.823 -18.908 -22.629 1.00 63.69 186 ARG A N 1
ATOM 1489 C CA . ARG A 1 186 ? 4.276 -20.215 -22.132 1.00 63.69 186 ARG A CA 1
ATOM 1490 C C . ARG A 1 186 ? 3.268 -21.349 -22.357 1.00 63.69 186 ARG A C 1
ATOM 1492 O O . ARG A 1 186 ? 3.556 -22.461 -21.931 1.00 63.69 186 ARG A O 1
ATOM 1499 N N . GLN A 1 187 ? 2.124 -21.129 -23.017 1.00 56.19 187 GLN A N 1
ATOM 1500 C CA . GLN A 1 187 ? 1.247 -22.247 -23.399 1.00 56.19 187 GLN A CA 1
ATOM 1501 C C . GLN A 1 187 ? 1.919 -23.224 -24.383 1.00 56.19 187 GLN A C 1
ATOM 1503 O O . GLN A 1 187 ? 1.446 -24.348 -24.523 1.00 56.19 187 GLN A O 1
ATOM 1508 N N . ALA A 1 188 ? 3.024 -22.830 -25.027 1.00 47.66 188 ALA A N 1
ATOM 1509 C CA . ALA A 1 188 ? 3.752 -23.667 -25.979 1.00 47.66 188 ALA A CA 1
ATOM 1510 C C . ALA A 1 188 ? 4.815 -24.607 -25.360 1.00 47.66 188 ALA A C 1
ATOM 1512 O O . ALA A 1 188 ? 5.233 -25.544 -26.038 1.00 47.66 188 ALA A O 1
ATOM 1513 N N . ASP A 1 189 ? 5.224 -24.411 -24.099 1.00 42.66 189 ASP A N 1
ATOM 1514 C CA . ASP A 1 189 ? 6.286 -25.199 -23.447 1.00 42.66 189 ASP A CA 1
ATOM 1515 C C . ASP A 1 189 ? 5.688 -26.146 -22.368 1.00 42.66 189 ASP A C 1
ATOM 1517 O O . ASP A 1 189 ? 5.700 -25.847 -21.176 1.00 42.66 189 ASP A O 1
ATOM 1521 N N . GLU A 1 190 ? 5.177 -27.297 -22.828 1.00 42.31 190 GLU A N 1
ATOM 1522 C CA . GLU A 1 190 ? 4.752 -28.527 -22.112 1.00 42.31 190 GLU A CA 1
ATOM 1523 C C . GLU A 1 190 ? 3.443 -28.601 -21.270 1.00 42.31 190 GLU A C 1
ATOM 1525 O O . GLU A 1 190 ? 3.045 -27.664 -20.572 1.00 42.31 190 GLU A O 1
ATOM 1530 N N . PRO A 1 191 ? 2.762 -29.778 -21.296 1.00 41.81 191 PRO A N 1
ATOM 1531 C CA . PRO A 1 191 ? 1.531 -30.038 -20.555 1.00 41.81 191 PRO A CA 1
ATOM 1532 C C . PRO A 1 191 ? 1.832 -30.254 -19.069 1.00 41.81 191 PRO A C 1
ATOM 1534 O O . PRO A 1 191 ? 2.455 -31.243 -18.684 1.00 41.81 191 PRO A O 1
ATOM 1537 N N . SER A 1 192 ? 1.331 -29.378 -18.196 1.00 40.41 192 SER A N 1
ATOM 1538 C CA . SER A 1 192 ? 1.355 -29.676 -16.766 1.00 40.41 192 SER A CA 1
ATOM 1539 C C . SER A 1 192 ? 0.409 -30.846 -16.478 1.00 40.41 192 SER A C 1
ATOM 1541 O O . SER A 1 192 ? -0.815 -30.732 -16.529 1.00 40.41 192 SER A O 1
ATOM 1543 N N . SER A 1 193 ? 0.982 -31.999 -16.141 1.00 40.53 193 SER A N 1
ATOM 1544 C CA . SER A 1 193 ? 0.291 -33.120 -15.503 1.00 40.53 193 SER A CA 1
ATOM 1545 C C . SER A 1 193 ? -0.041 -32.787 -14.040 1.00 40.53 193 SER A C 1
ATOM 1547 O O . SER A 1 193 ? 0.313 -33.522 -13.121 1.00 40.53 193 SER A O 1
ATOM 1549 N N . MET A 1 194 ? -0.691 -31.647 -13.810 1.00 34.81 194 MET A N 1
ATOM 1550 C CA . MET A 1 194 ? -1.376 -31.358 -12.555 1.00 34.81 194 MET A CA 1
ATOM 1551 C C . MET A 1 194 ? -2.830 -31.788 -12.735 1.00 34.81 194 MET A C 1
ATOM 1553 O O . MET A 1 194 ? -3.400 -31.509 -13.793 1.00 34.81 194 MET A O 1
ATOM 1557 N N . PRO A 1 195 ? -3.443 -32.481 -11.758 1.00 36.44 195 PRO A N 1
ATOM 1558 C CA . PRO A 1 195 ? -4.799 -32.983 -11.908 1.00 36.44 195 PRO A CA 1
ATOM 1559 C C . PRO A 1 195 ? -5.722 -31.827 -12.285 1.00 36.44 195 PRO A C 1
ATOM 1561 O O . PRO A 1 195 ? -5.894 -30.865 -11.536 1.00 36.44 195 PRO A O 1
ATOM 1564 N N . THR A 1 196 ? -6.303 -31.929 -13.478 1.00 38.91 196 THR A N 1
ATOM 1565 C CA . THR A 1 196 ? -7.324 -31.040 -14.021 1.00 38.91 196 THR A CA 1
ATOM 1566 C C . THR A 1 196 ? -8.624 -31.260 -13.267 1.00 38.91 196 THR A C 1
ATOM 1568 O O . THR A 1 196 ? -9.638 -31.682 -13.815 1.00 38.91 196 THR A O 1
ATOM 1571 N N . ARG A 1 197 ? -8.637 -30.890 -11.987 1.00 36.41 197 ARG A N 1
ATOM 1572 C CA . ARG A 1 197 ? -9.878 -30.428 -11.395 1.00 36.41 197 ARG A CA 1
ATOM 1573 C C . ARG A 1 197 ? -10.077 -29.006 -11.902 1.00 36.41 197 ARG A C 1
ATOM 1575 O O . ARG A 1 197 ? -9.626 -28.039 -11.297 1.00 36.41 197 ARG A O 1
ATOM 1582 N N . ARG A 1 198 ? -10.736 -28.882 -13.059 1.00 39.94 198 ARG A N 1
ATOM 1583 C CA . ARG A 1 198 ? -11.441 -27.650 -13.433 1.00 39.94 198 ARG A CA 1
ATOM 1584 C C . ARG A 1 198 ? -12.610 -27.491 -12.462 1.00 39.94 198 ARG A C 1
ATOM 1586 O O . ARG A 1 198 ? -13.764 -27.678 -12.825 1.00 39.94 198 ARG A O 1
ATOM 1593 N N . GLU A 1 199 ? -12.306 -27.195 -11.206 1.00 37.12 199 GLU A N 1
ATOM 1594 C CA . GLU A 1 199 ? -13.250 -26.440 -10.406 1.00 37.12 199 GLU A CA 1
ATOM 1595 C C . GLU A 1 199 ? -13.276 -25.053 -11.031 1.00 37.12 199 GLU A C 1
ATOM 1597 O O . GLU A 1 199 ? -12.245 -24.395 -11.175 1.00 37.12 199 GLU A O 1
ATOM 1602 N N . THR A 1 200 ? -14.452 -24.635 -11.483 1.00 35.72 200 THR A N 1
ATOM 1603 C CA . THR A 1 200 ? -14.764 -23.223 -11.661 1.00 35.72 200 THR A CA 1
ATOM 1604 C C . THR A 1 200 ? -14.501 -22.542 -10.324 1.00 35.72 200 THR A C 1
ATOM 1606 O O . THR A 1 200 ? -15.372 -22.509 -9.457 1.00 35.72 200 THR A O 1
ATOM 1609 N N . LEU A 1 201 ? -13.267 -22.077 -10.122 1.00 38.06 201 LEU A N 1
ATOM 1610 C CA . LEU A 1 201 ? -12.922 -21.241 -8.986 1.00 38.06 201 LEU A CA 1
ATOM 1611 C C . LEU A 1 201 ? -13.835 -20.011 -9.074 1.00 38.06 201 LEU A C 1
ATOM 1613 O O . LEU A 1 201 ? -13.922 -19.412 -10.153 1.00 38.06 201 LEU A O 1
ATOM 1617 N N . PRO A 1 202 ? -14.559 -19.657 -7.999 1.00 41.19 202 PRO A N 1
ATOM 1618 C CA . PRO A 1 202 ? -15.372 -18.453 -7.986 1.00 41.19 202 PRO A CA 1
ATOM 1619 C C . PRO A 1 202 ? -14.519 -17.265 -8.428 1.00 41.19 202 PRO A C 1
ATOM 1621 O O . PRO A 1 202 ? -13.343 -17.182 -8.067 1.00 41.19 202 PRO A O 1
ATOM 1624 N N . ALA A 1 203 ? -15.111 -16.365 -9.217 1.00 46.81 203 ALA A N 1
ATOM 1625 C CA . ALA A 1 203 ? -14.473 -15.125 -9.638 1.00 46.81 203 ALA A CA 1
ATOM 1626 C C . ALA A 1 203 ? -13.751 -14.472 -8.451 1.00 46.81 203 ALA A C 1
ATOM 1628 O O . ALA A 1 203 ? -14.308 -14.380 -7.356 1.00 46.81 203 ALA A O 1
ATOM 1629 N N . THR A 1 204 ? -12.502 -14.064 -8.673 1.00 50.88 204 THR A N 1
ATOM 1630 C CA . THR A 1 204 ? -11.623 -13.454 -7.677 1.00 50.88 204 THR A CA 1
ATOM 1631 C C . THR A 1 204 ? -12.396 -12.446 -6.825 1.00 50.88 204 THR A C 1
ATOM 1633 O O . THR A 1 204 ? -12.793 -11.394 -7.320 1.00 50.88 204 THR A O 1
ATOM 1636 N N . LYS A 1 205 ? -12.584 -12.717 -5.528 1.00 65.75 205 LYS A N 1
ATOM 1637 C CA . LYS A 1 205 ? -13.135 -11.737 -4.578 1.00 65.75 205 LYS A CA 1
ATOM 1638 C C . LYS A 1 205 ? -12.059 -10.742 -4.119 1.00 65.75 205 LYS A C 1
ATOM 1640 O O . LYS A 1 205 ? -11.997 -10.398 -2.943 1.00 65.75 205 LYS A O 1
ATOM 1645 N N . ALA A 1 206 ? -11.157 -10.339 -5.012 1.00 84.50 206 ALA A N 1
ATOM 1646 C CA . ALA A 1 206 ? -10.126 -9.356 -4.717 1.00 84.50 206 ALA A CA 1
ATOM 1647 C C . ALA A 1 206 ? -10.150 -8.230 -5.749 1.00 84.50 206 ALA A C 1
ATOM 1649 O O . ALA A 1 206 ? -10.160 -8.489 -6.951 1.00 84.50 206 ALA A O 1
ATOM 1650 N N . ALA A 1 207 ? -10.148 -6.989 -5.276 1.00 87.62 207 ALA A N 1
ATOM 1651 C CA . ALA A 1 207 ? -10.108 -5.794 -6.103 1.00 87.62 207 ALA A CA 1
ATOM 1652 C C . ALA A 1 207 ? -8.817 -5.027 -5.823 1.00 87.62 207 ALA A C 1
ATOM 1654 O O . ALA A 1 207 ? -8.470 -4.794 -4.664 1.00 87.62 207 ALA A O 1
ATOM 1655 N N . PHE A 1 208 ? -8.111 -4.637 -6.884 1.00 89.75 208 PHE A N 1
ATOM 1656 C CA . PHE A 1 208 ? -6.986 -3.718 -6.777 1.00 89.75 208 PHE A CA 1
ATOM 1657 C C . PHE A 1 208 ? -7.493 -2.288 -6.603 1.00 89.75 208 PHE A C 1
ATOM 1659 O O . PHE A 1 208 ? -8.350 -1.836 -7.359 1.00 89.75 208 PHE A O 1
ATOM 1666 N N . LEU A 1 209 ? -6.940 -1.590 -5.616 1.00 89.06 209 LEU A N 1
ATOM 1667 C CA . LEU A 1 209 ? -7.338 -0.253 -5.207 1.00 89.06 209 LEU A CA 1
ATOM 1668 C C . LEU A 1 209 ? -6.113 0.676 -5.231 1.00 89.06 209 LEU A C 1
ATOM 1670 O O . LEU A 1 209 ? -5.409 0.799 -4.218 1.00 89.06 209 LEU A O 1
ATOM 1674 N N . PRO A 1 210 ? -5.820 1.334 -6.370 1.00 86.75 210 PRO A N 1
ATOM 1675 C CA . PRO A 1 210 ? -4.872 2.445 -6.388 1.00 86.75 210 PRO A CA 1
ATOM 1676 C C . PRO A 1 210 ? -5.372 3.595 -5.501 1.00 86.75 210 PRO A C 1
ATOM 1678 O O . PRO A 1 210 ? -6.567 3.675 -5.190 1.00 86.75 210 PRO A O 1
ATOM 1681 N N . GLN A 1 211 ? -4.468 4.508 -5.131 1.00 84.56 211 GLN A N 1
ATOM 1682 C CA . GLN A 1 211 ? -4.740 5.619 -4.205 1.00 84.56 211 GLN A CA 1
ATOM 1683 C C . GLN A 1 211 ? -6.102 6.310 -4.411 1.00 84.56 211 GLN A C 1
ATOM 1685 O O . GLN A 1 211 ? -6.844 6.466 -3.445 1.00 84.56 211 GLN A O 1
ATOM 1690 N N . SER A 1 212 ? -6.462 6.675 -5.645 1.00 81.25 212 SER A N 1
ATOM 1691 C CA . SER A 1 212 ? -7.696 7.423 -5.939 1.00 81.25 212 SER A CA 1
ATOM 1692 C C . SER A 1 212 ? -8.990 6.665 -5.621 1.00 81.25 212 SER A C 1
ATOM 1694 O O . SER A 1 212 ? -10.025 7.285 -5.396 1.00 81.25 212 SER A O 1
ATOM 1696 N N . THR A 1 213 ? -8.941 5.334 -5.596 1.00 86.69 213 THR A N 1
ATOM 1697 C CA . THR A 1 213 ? -10.110 4.464 -5.366 1.00 86.69 213 THR A CA 1
ATOM 1698 C C . THR A 1 213 ? -10.154 3.876 -3.962 1.00 86.69 213 THR A C 1
ATOM 1700 O O . THR A 1 213 ? -11.224 3.504 -3.491 1.00 86.69 213 THR A O 1
ATOM 1703 N N . PHE A 1 214 ? -9.011 3.820 -3.271 1.00 90.81 214 PHE A N 1
ATOM 1704 C CA . PHE A 1 214 ? -8.901 3.159 -1.974 1.00 90.81 214 PHE A CA 1
ATOM 1705 C C . PHE A 1 214 ? -9.769 3.809 -0.891 1.00 90.81 214 PHE A C 1
ATOM 1707 O O . PHE A 1 214 ? -10.532 3.113 -0.230 1.00 90.81 214 PHE A O 1
ATOM 1714 N N . GLY A 1 215 ? -9.673 5.132 -0.721 1.00 92.06 215 GLY A N 1
ATOM 1715 C CA . GLY A 1 215 ? -10.450 5.859 0.290 1.00 92.06 215 GLY A CA 1
ATOM 1716 C C . GLY A 1 215 ? -11.968 5.689 0.121 1.00 92.06 215 GLY A C 1
ATOM 1717 O O . GLY A 1 215 ? -12.624 5.283 1.079 1.00 92.06 215 GLY A O 1
ATOM 1718 N N . PRO A 1 216 ? -12.530 5.947 -1.078 1.00 91.56 216 PRO A N 1
ATOM 1719 C CA . PRO A 1 216 ? -13.953 5.740 -1.347 1.00 91.56 216 PRO A CA 1
ATOM 1720 C C . PRO A 1 216 ? -14.439 4.296 -1.136 1.00 91.56 216 PRO A C 1
ATOM 1722 O O . PRO A 1 216 ? -15.459 4.104 -0.479 1.00 91.56 216 PRO A O 1
ATOM 1725 N N . ASP A 1 217 ? -13.706 3.290 -1.633 1.00 93.75 217 ASP A N 1
ATOM 1726 C CA . ASP A 1 217 ? -14.087 1.870 -1.496 1.00 93.75 217 ASP A CA 1
ATOM 1727 C C . ASP A 1 217 ? -14.044 1.419 -0.021 1.00 93.75 217 ASP A C 1
ATOM 1729 O O . ASP A 1 217 ? -14.976 0.779 0.469 1.00 93.75 217 ASP A O 1
ATOM 1733 N N . LEU A 1 218 ? -13.019 1.839 0.733 1.00 96.44 218 LEU A N 1
ATOM 1734 C CA . LEU A 1 218 ? -12.940 1.590 2.174 1.00 96.44 218 LEU A CA 1
ATOM 1735 C C . LEU A 1 218 ? -14.095 2.260 2.937 1.00 96.44 218 LEU A C 1
ATOM 1737 O O . LEU A 1 218 ? -14.686 1.641 3.824 1.00 96.44 218 LEU A O 1
ATOM 1741 N N . LEU A 1 219 ? -14.424 3.513 2.598 1.00 96.19 219 LEU A N 1
ATOM 1742 C CA . LEU A 1 219 ? -15.517 4.263 3.221 1.00 96.19 219 LEU A CA 1
ATOM 1743 C C . LEU A 1 219 ? -16.874 3.580 2.999 1.00 96.19 219 LEU A C 1
ATOM 1745 O O . LEU A 1 219 ? -17.678 3.477 3.925 1.00 96.19 219 LEU A O 1
ATOM 1749 N N . GLU A 1 220 ? -17.133 3.099 1.784 1.00 95.94 220 GLU A N 1
ATOM 1750 C CA . GLU A 1 220 ? -18.335 2.322 1.474 1.00 95.94 220 GLU A CA 1
ATOM 1751 C C . GLU A 1 220 ? -18.389 1.024 2.293 1.00 95.94 220 GLU A C 1
ATOM 1753 O O . GLU A 1 220 ? -19.427 0.696 2.876 1.00 95.94 220 GLU A O 1
ATOM 1758 N N . GLY A 1 221 ? -17.254 0.332 2.415 1.00 96.56 221 GLY A N 1
ATOM 1759 C CA . GLY A 1 221 ? -17.114 -0.854 3.254 1.00 96.56 221 GLY A CA 1
ATOM 1760 C C . GLY A 1 221 ? -17.530 -0.617 4.706 1.00 96.56 221 GLY A C 1
ATOM 1761 O O . GLY A 1 221 ? -18.364 -1.349 5.240 1.00 96.56 221 GLY A O 1
ATOM 1762 N N . VAL A 1 222 ? -17.011 0.439 5.341 1.00 97.75 222 VAL A N 1
ATOM 1763 C CA . VAL A 1 222 ? -17.331 0.740 6.749 1.00 97.75 222 VAL A CA 1
ATOM 1764 C C . VAL A 1 222 ? -18.755 1.261 6.954 1.00 97.75 222 VAL A C 1
ATOM 1766 O O . VAL A 1 222 ? -19.371 0.953 7.975 1.00 97.75 222 VAL A O 1
ATOM 1769 N N . LYS A 1 223 ? -19.341 1.977 5.982 1.00 97.88 223 LYS A N 1
ATOM 1770 C CA . LYS A 1 223 ? -20.766 2.372 6.021 1.00 97.88 223 LYS A CA 1
ATOM 1771 C C . LYS A 1 223 ? -21.688 1.145 6.075 1.00 97.88 223 LYS A C 1
ATOM 1773 O O . LYS A 1 223 ? -22.727 1.160 6.745 1.00 97.88 223 LYS A O 1
ATOM 1778 N N . ASN A 1 224 ? -21.283 0.062 5.416 1.00 97.25 224 ASN A N 1
ATOM 1779 C CA . ASN A 1 224 ? -22.034 -1.187 5.355 1.00 97.25 224 ASN A CA 1
ATOM 1780 C C . ASN A 1 224 ? -21.791 -2.141 6.532 1.00 97.25 224 ASN A C 1
ATOM 1782 O O . ASN A 1 224 ? -22.523 -3.121 6.643 1.00 97.25 224 ASN A O 1
ATOM 1786 N N . ALA A 1 225 ? -20.872 -1.825 7.450 1.00 98.31 225 ALA A N 1
ATOM 1787 C CA . ALA A 1 225 ? -20.599 -2.653 8.622 1.00 98.31 225 ALA A CA 1
ATOM 1788 C C . ALA A 1 225 ? -21.838 -2.841 9.519 1.00 98.31 225 ALA A C 1
ATOM 1790 O O . ALA A 1 225 ? -22.665 -1.923 9.674 1.00 98.31 225 ALA A O 1
ATOM 1791 N N . ARG A 1 226 ? -21.963 -4.036 10.104 1.00 98.25 226 ARG A N 1
ATOM 1792 C CA . ARG A 1 226 ? -23.078 -4.454 10.974 1.00 98.25 226 ARG A CA 1
ATOM 1793 C C . ARG A 1 226 ? -22.638 -5.102 12.285 1.00 98.25 226 ARG A C 1
ATOM 1795 O O . ARG A 1 226 ? -23.422 -5.104 13.226 1.00 98.25 226 ARG A O 1
ATOM 1802 N N . LYS A 1 227 ? -21.437 -5.674 12.349 1.00 98.25 227 LYS A N 1
ATOM 1803 C CA . LYS A 1 227 ? -20.932 -6.459 13.485 1.00 98.25 227 LYS A CA 1
ATOM 1804 C C . LYS A 1 227 ? -19.647 -5.859 14.045 1.00 98.25 227 LYS A C 1
ATOM 1806 O O . LYS A 1 227 ? -19.585 -5.571 15.238 1.00 98.25 227 LYS A O 1
ATOM 1811 N N . SER A 1 228 ? -18.636 -5.658 13.201 1.00 98.50 228 SER A N 1
ATOM 1812 C CA . SER A 1 228 ? -17.310 -5.223 13.635 1.00 98.50 228 SER A CA 1
ATOM 1813 C C . SER A 1 228 ? -16.518 -4.488 12.552 1.00 98.50 228 SER A C 1
ATOM 1815 O O . SER A 1 228 ? -16.644 -4.740 11.356 1.00 98.50 228 SER A O 1
ATOM 1817 N N . ILE A 1 229 ? -15.654 -3.581 12.997 1.00 98.69 229 ILE A N 1
ATOM 1818 C CA . ILE A 1 229 ? -14.643 -2.876 12.217 1.00 98.69 229 ILE A CA 1
ATOM 1819 C C . ILE A 1 229 ? -13.342 -2.931 13.024 1.00 98.69 229 ILE A C 1
ATOM 1821 O O . ILE A 1 229 ? -13.164 -2.210 14.009 1.00 98.69 229 ILE A O 1
ATOM 1825 N N . LEU A 1 230 ? -12.428 -3.808 12.613 1.00 98.75 230 LEU A N 1
ATOM 1826 C CA . LEU A 1 230 ? -11.139 -4.020 13.267 1.00 98.75 230 LEU A CA 1
ATOM 1827 C C . LEU A 1 230 ? -10.022 -3.415 12.419 1.00 98.75 230 LEU A C 1
ATOM 1829 O O . LEU A 1 230 ? -9.929 -3.687 11.223 1.00 98.75 230 LEU A O 1
ATOM 1833 N N . ILE A 1 231 ? -9.158 -2.605 13.026 1.00 98.62 231 ILE A N 1
ATOM 1834 C CA . ILE A 1 231 ? -8.164 -1.805 12.305 1.00 98.62 231 ILE A CA 1
ATOM 1835 C C . ILE A 1 231 ? -6.785 -1.995 12.937 1.00 98.62 231 ILE A C 1
ATOM 1837 O O . ILE A 1 231 ? -6.607 -1.751 14.127 1.00 98.62 231 ILE A O 1
ATOM 1841 N N . ALA A 1 232 ? -5.782 -2.356 12.133 1.00 98.19 232 ALA A N 1
ATOM 1842 C CA . ALA A 1 232 ? -4.377 -2.175 12.494 1.00 98.19 232 ALA A CA 1
ATOM 1843 C C . ALA A 1 232 ? -3.762 -1.106 11.607 1.00 98.19 232 ALA A C 1
ATOM 1845 O O . ALA A 1 232 ? -3.810 -1.198 10.377 1.00 98.19 232 ALA A O 1
ATOM 1846 N N . THR A 1 233 ? -3.156 -0.109 12.241 1.00 96.81 233 THR A N 1
ATOM 1847 C CA . THR A 1 233 ? -2.571 1.026 11.539 1.00 96.81 233 THR A CA 1
ATOM 1848 C C . THR A 1 233 ? -1.206 1.397 12.099 1.00 96.81 233 THR A C 1
ATOM 1850 O O . THR A 1 233 ? -1.017 1.542 13.302 1.00 96.81 233 THR A O 1
ATOM 1853 N N . TYR A 1 234 ? -0.238 1.585 11.207 1.00 96.44 234 TYR A N 1
ATOM 1854 C CA . TYR A 1 234 ? 1.063 2.143 11.563 1.00 96.44 234 TYR A CA 1
ATOM 1855 C C . TYR A 1 234 ? 0.974 3.633 11.912 1.00 96.44 234 TYR A C 1
ATOM 1857 O O . TYR A 1 234 ? 1.664 4.115 12.805 1.00 96.44 234 TYR A O 1
ATOM 1865 N N . ASN A 1 235 ? 0.154 4.380 11.172 1.00 95.19 235 ASN A N 1
ATOM 1866 C CA . ASN A 1 235 ? 0.026 5.820 11.331 1.00 95.19 235 ASN A CA 1
ATOM 1867 C C . ASN A 1 235 ? -1.400 6.273 11.007 1.00 95.19 235 ASN A C 1
ATOM 1869 O O . ASN A 1 235 ? -2.017 5.815 10.042 1.00 95.19 235 ASN A O 1
ATOM 1873 N N . MET A 1 236 ? -1.900 7.206 11.809 1.00 94.31 236 MET A N 1
ATOM 1874 C CA . MET A 1 236 ? -3.230 7.787 11.691 1.00 94.31 236 MET A CA 1
ATOM 1875 C C . MET A 1 236 ? -3.213 9.259 12.108 1.00 94.31 236 MET A C 1
ATOM 1877 O O . MET A 1 236 ? -2.408 9.665 12.949 1.00 94.31 236 MET A O 1
ATOM 1881 N N . SER A 1 237 ? -4.096 10.059 11.516 1.00 89.62 237 SER A N 1
ATOM 1882 C CA . SER A 1 237 ? -4.225 11.495 11.798 1.00 89.62 237 SER A CA 1
ATOM 1883 C C . SER A 1 237 ? -5.677 11.948 11.728 1.00 89.62 237 SER A C 1
ATOM 1885 O O . SER A 1 237 ? -6.446 11.348 10.991 1.00 89.62 237 SER A O 1
ATOM 1887 N N . GLU A 1 238 ? -6.000 13.060 12.386 1.00 80.00 238 GLU A N 1
ATOM 1888 C CA . GLU A 1 238 ? -7.366 13.560 12.599 1.00 80.00 238 GLU A CA 1
ATOM 1889 C C . GLU A 1 238 ? -8.172 13.897 11.343 1.00 80.00 238 GLU A C 1
ATOM 1891 O O . GLU A 1 238 ? -9.387 13.767 11.377 1.00 80.00 238 GLU A O 1
ATOM 1896 N N . GLY A 1 239 ? -7.520 14.245 10.227 1.00 73.50 239 GLY A N 1
ATOM 1897 C CA . GLY A 1 239 ? -8.195 14.448 8.941 1.00 73.50 239 GLY A CA 1
ATOM 1898 C C . GLY A 1 239 ? -9.361 15.436 9.024 1.00 73.50 239 GLY A C 1
ATOM 1899 O O . GLY A 1 239 ? -10.509 15.025 8.958 1.00 73.50 239 GLY A O 1
ATOM 1900 N N . LEU A 1 240 ? -9.073 16.736 9.146 1.00 60.38 240 LEU A N 1
ATOM 1901 C CA . LEU A 1 240 ? -10.095 17.768 9.395 1.00 60.38 240 LEU A CA 1
ATOM 1902 C C . LEU A 1 240 ? -11.190 17.863 8.310 1.00 60.38 240 LEU A C 1
ATOM 1904 O O . LEU A 1 240 ? -12.291 18.306 8.610 1.00 60.38 240 LEU A O 1
ATOM 1908 N N . TYR A 1 241 ? -10.893 17.463 7.065 1.00 62.31 241 TYR A N 1
ATOM 1909 C CA . TYR A 1 241 ? -11.819 17.497 5.925 1.00 62.31 241 TYR A CA 1
ATOM 1910 C C . TYR A 1 241 ? -11.542 16.342 4.944 1.00 62.31 241 TYR A C 1
ATOM 1912 O O . TYR A 1 241 ? -10.436 15.792 4.907 1.00 62.31 241 TYR A O 1
ATOM 1920 N N . GLY A 1 242 ? -12.528 16.015 4.102 1.00 74.12 242 GLY A N 1
ATOM 1921 C CA . GLY A 1 242 ? -12.397 15.044 3.011 1.00 74.12 242 GLY A CA 1
ATOM 1922 C C . GLY A 1 242 ? -12.588 13.580 3.441 1.00 74.12 242 GLY A C 1
ATOM 1923 O O . GLY A 1 242 ? -13.142 13.320 4.511 1.00 74.12 242 GLY A O 1
ATOM 1924 N N . PRO A 1 243 ? -12.116 12.604 2.638 1.00 78.38 243 PRO A N 1
ATOM 1925 C CA . PRO A 1 243 ? -12.470 11.189 2.805 1.00 78.38 243 PRO A CA 1
ATOM 1926 C C . PRO A 1 243 ? -12.029 10.601 4.151 1.00 78.38 243 PRO A C 1
ATOM 1928 O O . PRO A 1 243 ? -12.635 9.652 4.636 1.00 78.38 243 PRO A O 1
ATOM 1931 N N . LEU A 1 244 ? -10.985 11.164 4.768 1.00 89.19 244 LEU A N 1
ATOM 1932 C CA . LEU A 1 244 ? -10.500 10.716 6.069 1.00 89.19 244 LEU A CA 1
ATOM 1933 C C . LEU A 1 244 ? -11.397 11.178 7.229 1.00 89.19 244 LEU A C 1
ATOM 1935 O O . LEU A 1 244 ? -11.630 10.405 8.153 1.00 89.19 244 LEU A O 1
ATOM 1939 N N . GLY A 1 245 ? -11.909 12.411 7.174 1.00 90.25 245 GLY A N 1
ATOM 1940 C CA . GLY A 1 245 ? -12.836 12.928 8.185 1.00 90.25 245 GLY A CA 1
ATOM 1941 C C . GLY A 1 245 ? -14.154 12.156 8.162 1.00 90.25 245 GLY A C 1
ATOM 1942 O O . GLY A 1 245 ? -14.564 11.612 9.185 1.00 90.25 245 GLY A O 1
ATOM 1943 N N . GLU A 1 246 ? -14.737 11.989 6.967 1.00 91.31 246 GLU A N 1
ATOM 1944 C CA . GLU A 1 246 ? -15.952 11.183 6.767 1.00 91.31 246 GLU A CA 1
ATOM 1945 C C . GLU A 1 246 ? -15.779 9.741 7.254 1.00 91.31 246 GLU A C 1
ATOM 1947 O O . GLU A 1 246 ? -16.685 9.176 7.865 1.00 91.31 246 GLU A O 1
ATOM 1952 N N . PHE A 1 247 ? -14.608 9.145 7.012 1.00 94.31 247 PHE A N 1
ATOM 1953 C CA . PHE A 1 247 ? -14.285 7.816 7.518 1.00 94.31 247 PHE A CA 1
ATOM 1954 C C . PHE A 1 247 ? -14.392 7.758 9.044 1.00 94.31 247 PHE A C 1
ATOM 1956 O O . PHE A 1 247 ? -15.100 6.898 9.563 1.00 94.31 247 PHE A O 1
ATOM 1963 N N . TYR A 1 248 ? -13.770 8.686 9.775 1.00 94.56 248 TYR A N 1
ATOM 1964 C CA . TYR A 1 248 ? -13.850 8.690 11.239 1.00 94.56 248 TYR A CA 1
ATOM 1965 C C . TYR A 1 248 ? -15.243 9.016 11.777 1.00 94.56 248 TYR A C 1
ATOM 1967 O O . TYR A 1 248 ? -15.638 8.437 12.788 1.00 94.56 248 TYR A O 1
ATOM 1975 N N . ASP A 1 249 ? -16.004 9.883 11.112 1.00 93.19 249 ASP A N 1
ATOM 1976 C CA . ASP A 1 249 ? -17.388 10.168 11.499 1.00 93.19 249 ASP A CA 1
ATOM 1977 C C . ASP A 1 249 ? -18.273 8.927 11.366 1.00 93.19 249 ASP A C 1
ATOM 1979 O O . ASP A 1 249 ? -19.008 8.592 12.298 1.00 93.19 249 ASP A O 1
ATOM 1983 N N . VAL A 1 250 ? -18.125 8.174 10.270 1.00 95.88 250 VAL A N 1
ATOM 1984 C CA . VAL A 1 250 ? -18.811 6.887 10.095 1.00 95.88 250 VAL A CA 1
ATOM 1985 C C . VAL A 1 250 ? -18.397 5.891 11.177 1.00 95.88 250 VAL A C 1
ATOM 1987 O O . VAL A 1 250 ? -19.257 5.205 11.724 1.00 95.88 250 VAL A O 1
ATOM 1990 N N . LEU A 1 251 ? -17.114 5.818 11.543 1.00 96.62 251 LEU A N 1
ATOM 1991 C CA . LEU A 1 251 ? -16.669 4.930 12.623 1.00 96.62 251 LEU A CA 1
ATOM 1992 C C . LEU A 1 251 ? -17.296 5.290 13.975 1.00 96.62 251 LEU A C 1
ATOM 1994 O O . LEU A 1 251 ? -17.723 4.392 14.701 1.00 96.62 251 LEU A O 1
ATOM 1998 N N . ARG A 1 252 ? -17.392 6.582 14.311 1.00 95.56 252 ARG A N 1
ATOM 1999 C CA . ARG A 1 252 ? -18.058 7.037 15.544 1.00 95.56 252 ARG A CA 1
ATOM 2000 C C . ARG A 1 252 ? -19.542 6.686 15.531 1.00 95.56 252 ARG A C 1
ATOM 2002 O O . ARG A 1 252 ? -20.049 6.163 16.519 1.00 95.56 252 ARG A O 1
ATOM 2009 N N . GLN A 1 253 ? -20.219 6.922 14.407 1.00 96.38 253 GLN A N 1
ATOM 2010 C CA . GLN A 1 253 ? -21.620 6.548 14.233 1.00 96.38 253 GLN A CA 1
ATOM 2011 C C . GLN A 1 253 ? -21.813 5.036 14.418 1.00 96.38 253 GLN A C 1
ATOM 2013 O O . GLN A 1 253 ? -22.682 4.612 15.173 1.00 96.38 253 GLN A O 1
ATOM 2018 N N . LYS A 1 254 ? -20.969 4.209 13.793 1.00 97.50 254 LYS A N 1
ATOM 2019 C CA . LYS A 1 254 ? -21.036 2.745 13.910 1.00 97.50 254 LYS A CA 1
ATOM 2020 C C . LYS A 1 254 ? -20.829 2.268 15.344 1.00 97.50 254 LYS A C 1
ATOM 2022 O O . LYS A 1 254 ? -21.579 1.413 15.809 1.00 97.50 254 LYS A O 1
ATOM 2027 N N . ALA A 1 255 ? -19.878 2.860 16.064 1.00 96.94 255 ALA A N 1
ATOM 2028 C CA . ALA A 1 255 ? -19.677 2.570 17.481 1.00 96.94 255 ALA A CA 1
ATOM 2029 C C . ALA A 1 255 ? -20.927 2.905 18.322 1.00 96.94 255 ALA A C 1
ATOM 2031 O O . ALA A 1 255 ? -21.323 2.113 19.174 1.00 96.94 255 ALA A O 1
ATOM 2032 N N . GLN A 1 256 ? -21.593 4.034 18.048 1.00 95.56 256 GLN A N 1
ATOM 2033 C CA . GLN A 1 256 ? -22.852 4.417 18.707 1.00 95.56 256 GLN A CA 1
ATOM 2034 C C . GLN A 1 256 ? -24.025 3.489 18.347 1.00 95.56 256 GLN A C 1
ATOM 2036 O O . GLN A 1 256 ? -24.892 3.249 19.182 1.00 95.56 256 GLN A O 1
ATOM 2041 N N . GLU A 1 257 ? -24.034 2.933 17.133 1.00 95.94 257 GLU A N 1
ATOM 2042 C CA . GLU A 1 257 ? -24.985 1.907 16.677 1.00 95.94 257 GLU A CA 1
ATOM 2043 C C . GLU A 1 257 ? -24.717 0.515 17.294 1.00 95.94 257 GLU A C 1
ATOM 2045 O O . GLU A 1 257 ? -25.478 -0.420 17.050 1.00 95.94 257 GLU A O 1
ATOM 2050 N N . GLY A 1 258 ? -23.658 0.359 18.098 1.00 96.31 258 GLY A N 1
ATOM 2051 C CA . GLY A 1 258 ? -23.296 -0.896 18.763 1.00 96.31 258 GLY A CA 1
ATOM 2052 C C . GLY A 1 258 ? -22.386 -1.820 17.946 1.00 96.31 258 GLY A C 1
ATOM 2053 O O . GLY A 1 258 ? -22.139 -2.950 18.367 1.00 96.31 258 GLY A O 1
ATOM 2054 N N . VAL A 1 259 ? -21.865 -1.361 1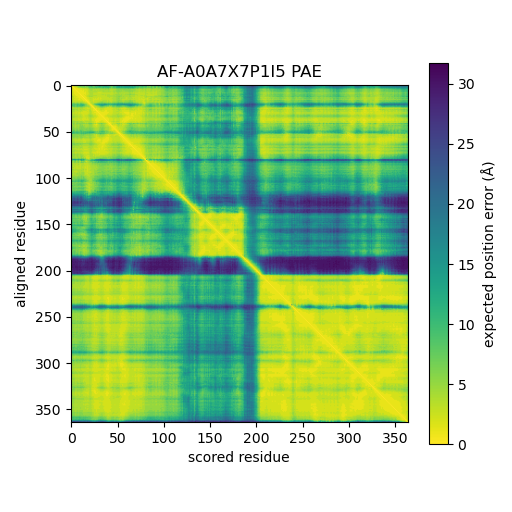6.804 1.00 97.94 259 VAL A N 1
ATOM 2055 C CA . VAL A 1 259 ? -20.840 -2.085 16.035 1.00 97.94 259 VAL A CA 1
ATOM 2056 C C . VAL A 1 259 ? -19.513 -2.039 16.800 1.00 97.94 259 VAL A C 1
ATOM 2058 O O . VAL A 1 259 ? -19.095 -0.981 17.271 1.00 97.94 259 VAL A O 1
ATOM 2061 N N . GLU A 1 260 ? -18.813 -3.171 16.907 1.00 97.75 260 GLU A N 1
ATOM 2062 C CA . GLU A 1 260 ? -17.477 -3.220 17.517 1.00 97.75 260 GLU A CA 1
ATOM 2063 C C . GLU A 1 260 ? -16.492 -2.413 16.658 1.00 97.75 260 GLU A C 1
ATOM 2065 O O . GLU A 1 260 ? -16.141 -2.849 15.569 1.00 97.75 260 GLU A O 1
ATOM 2070 N N . VAL A 1 261 ? -16.005 -1.263 17.134 1.00 97.94 261 VAL A N 1
ATOM 2071 C CA . VAL A 1 261 ? -14.956 -0.495 16.440 1.00 97.94 261 VAL A CA 1
ATOM 2072 C C . VAL A 1 261 ? -13.680 -0.481 17.277 1.00 97.94 261 VAL A C 1
ATOM 2074 O O . VAL A 1 261 ? -13.641 0.101 18.366 1.00 97.94 261 VAL A O 1
ATOM 2077 N N . ALA A 1 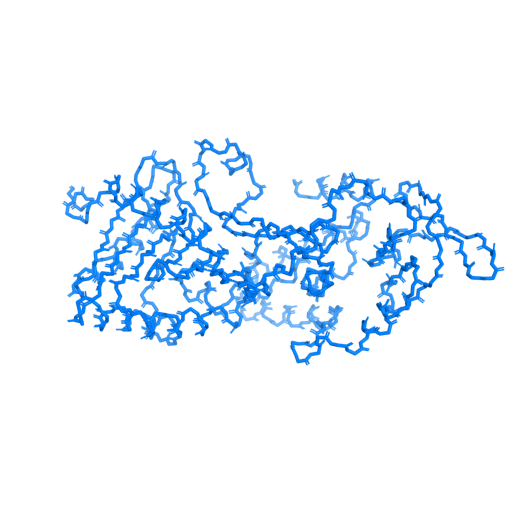262 ? -12.629 -1.125 16.764 1.00 97.25 262 ALA A N 1
ATOM 2078 C CA . ALA A 1 262 ? -11.395 -1.374 17.504 1.00 97.25 262 ALA A CA 1
ATOM 2079 C C . ALA A 1 262 ? -10.135 -1.115 16.667 1.00 97.25 262 ALA A C 1
ATOM 2081 O O . ALA A 1 262 ? -9.976 -1.630 15.561 1.00 97.25 262 ALA A O 1
ATOM 2082 N N . PHE A 1 263 ? -9.203 -0.356 17.239 1.00 97.75 263 PHE A N 1
ATOM 2083 C CA . PHE A 1 263 ? -7.910 -0.018 16.658 1.00 97.75 263 PHE A CA 1
ATOM 2084 C C . PHE A 1 263 ? -6.760 -0.637 17.451 1.00 97.75 263 PHE A C 1
ATOM 2086 O O . PHE A 1 263 ? -6.708 -0.547 18.680 1.00 97.75 263 PHE A O 1
ATOM 2093 N N . VAL A 1 264 ? -5.768 -1.144 16.724 1.00 97.69 264 VAL A N 1
ATOM 2094 C CA . VAL A 1 264 ? -4.402 -1.355 17.205 1.00 97.69 264 VAL A CA 1
ATOM 2095 C C . VAL A 1 264 ? -3.469 -0.434 16.431 1.00 97.69 264 VAL A C 1
ATOM 2097 O O . VAL A 1 264 ? -3.378 -0.516 15.206 1.00 97.69 264 VAL A O 1
ATOM 2100 N N . THR A 1 265 ? -2.763 0.441 17.139 1.00 97.12 265 THR A N 1
ATOM 2101 C CA . THR A 1 265 ? -1.820 1.393 16.542 1.00 97.12 265 THR A CA 1
ATOM 2102 C C . THR A 1 265 ? -0.391 1.158 17.014 1.00 97.12 265 THR A C 1
ATOM 2104 O O . THR A 1 265 ? -0.154 0.558 18.065 1.00 97.12 265 THR A O 1
ATOM 2107 N N . GLU A 1 266 ? 0.572 1.603 16.217 1.00 96.31 266 GLU A N 1
ATOM 2108 C CA . GLU A 1 266 ? 1.993 1.414 16.485 1.00 96.31 266 GLU A CA 1
ATOM 2109 C C . GLU A 1 266 ? 2.493 2.258 17.665 1.00 96.31 266 GLU A C 1
ATOM 2111 O O . GLU A 1 266 ? 2.274 3.469 17.732 1.00 96.31 266 GLU A O 1
ATOM 2116 N N . PHE A 1 267 ? 3.221 1.625 18.588 1.00 96.75 267 PHE A N 1
ATOM 2117 C CA . PHE A 1 267 ? 3.833 2.297 19.738 1.00 96.75 267 PHE A CA 1
ATOM 2118 C C . PHE A 1 267 ? 5.111 1.606 20.254 1.00 96.75 267 PHE A C 1
ATOM 2120 O O . PHE A 1 267 ? 5.562 1.855 21.379 1.00 96.75 267 PHE A O 1
ATOM 2127 N N . GLY A 1 268 ? 5.729 0.765 19.426 1.00 95.06 268 GLY A N 1
ATOM 2128 C CA . GLY A 1 268 ? 6.914 -0.020 19.736 1.00 95.06 268 GLY A CA 1
ATOM 2129 C C . GLY A 1 268 ? 8.145 0.823 20.080 1.00 95.06 268 GLY A C 1
ATOM 2130 O O . GLY A 1 268 ? 8.190 2.043 19.867 1.00 95.06 268 GLY A O 1
ATOM 2131 N N . PRO A 1 269 ? 9.197 0.207 20.639 1.00 93.75 269 PRO A N 1
ATOM 2132 C CA . PRO A 1 269 ? 10.433 0.899 21.002 1.00 93.75 269 PRO A CA 1
ATOM 2133 C C . PRO A 1 269 ? 11.203 1.452 19.791 1.00 93.75 269 PRO A C 1
ATOM 2135 O O . PRO A 1 269 ? 12.033 2.339 19.958 1.00 93.75 269 PRO A O 1
ATOM 2138 N N . GLY A 1 270 ? 10.947 0.953 18.577 1.00 92.00 270 GLY A N 1
ATOM 2139 C CA . GLY A 1 270 ? 11.536 1.462 17.337 1.00 92.00 270 GLY A CA 1
ATOM 2140 C C . GLY A 1 270 ? 10.804 2.662 16.731 1.00 92.00 270 GLY A C 1
ATOM 2141 O O . GLY A 1 270 ? 11.282 3.208 15.738 1.00 92.00 270 GLY A O 1
ATOM 2142 N N . THR A 1 271 ? 9.673 3.074 17.307 1.00 93.81 271 THR A N 1
ATOM 2143 C CA . THR A 1 271 ? 8.841 4.156 16.773 1.00 93.81 271 THR A CA 1
ATOM 2144 C C . THR A 1 271 ? 9.284 5.521 17.272 1.00 93.81 271 THR A C 1
ATOM 2146 O O . THR A 1 271 ? 9.554 5.714 18.458 1.00 93.81 271 THR A O 1
ATOM 2149 N N . SER A 1 272 ? 9.348 6.486 16.349 1.00 94.50 272 SER A N 1
ATOM 2150 C CA . SER A 1 272 ? 9.815 7.840 16.641 1.00 94.50 272 SER A CA 1
ATOM 2151 C C . SER A 1 272 ? 8.892 8.562 17.625 1.00 94.50 272 SER A C 1
ATOM 2153 O O . SER A 1 272 ? 7.670 8.402 17.591 1.00 94.50 272 SER A O 1
ATOM 2155 N N . SER A 1 273 ? 9.464 9.420 18.473 1.00 93.50 273 SER A N 1
ATOM 2156 C CA . SER A 1 273 ? 8.695 10.211 19.445 1.00 93.50 273 SER A CA 1
ATOM 2157 C C . SER A 1 273 ? 7.639 11.097 18.776 1.00 93.50 273 SER A C 1
ATOM 2159 O O . SER A 1 273 ? 6.557 11.290 19.325 1.00 93.50 273 SER A O 1
ATOM 2161 N N . PHE A 1 274 ? 7.933 11.595 17.570 1.00 92.69 274 PHE A N 1
ATOM 2162 C CA . PHE A 1 274 ? 6.980 12.350 16.761 1.00 92.69 274 PHE A CA 1
ATOM 2163 C C . PHE A 1 274 ? 5.756 11.503 16.392 1.00 92.69 274 PHE A C 1
ATOM 2165 O O . PHE A 1 274 ? 4.627 11.927 16.636 1.00 92.69 274 PHE A O 1
ATOM 2172 N N . LEU A 1 275 ? 5.972 10.290 15.866 1.00 93.44 275 LEU A N 1
ATOM 2173 C CA . LEU A 1 275 ? 4.873 9.401 15.494 1.00 93.44 275 LEU A CA 1
ATOM 2174 C C . LEU A 1 275 ? 4.065 8.981 16.727 1.00 93.44 275 LEU A C 1
ATOM 2176 O O . LEU A 1 275 ? 2.844 9.102 16.696 1.00 93.44 275 LEU A O 1
ATOM 2180 N N . LYS A 1 276 ? 4.726 8.604 17.835 1.00 94.56 276 LYS A N 1
ATOM 2181 C CA . LYS A 1 276 ? 4.050 8.272 19.105 1.00 94.56 276 LYS A CA 1
ATOM 2182 C C . LYS A 1 276 ? 3.123 9.389 19.568 1.00 94.56 276 LYS A C 1
ATOM 2184 O O . LYS A 1 276 ? 1.976 9.128 19.913 1.00 94.56 276 LYS A O 1
ATOM 2189 N N . ARG A 1 277 ? 3.596 10.638 19.542 1.00 92.44 277 ARG A N 1
ATOM 2190 C CA . ARG A 1 277 ? 2.789 11.793 19.948 1.00 92.44 277 ARG A CA 1
ATOM 2191 C C . ARG A 1 277 ? 1.621 12.048 18.997 1.00 92.44 277 ARG A C 1
ATOM 2193 O O . ARG A 1 277 ? 0.523 12.319 19.467 1.00 92.44 277 ARG A O 1
ATOM 2200 N N . SER A 1 278 ? 1.839 11.917 17.688 1.00 91.06 278 SER A N 1
ATOM 2201 C CA . SER A 1 278 ? 0.782 12.061 16.680 1.00 91.06 278 SER A CA 1
ATOM 2202 C C . SER A 1 278 ? -0.345 11.044 16.886 1.00 91.06 278 SER A C 1
ATOM 2204 O O . SER A 1 278 ? -1.508 11.432 16.997 1.00 91.06 278 SER A O 1
ATOM 2206 N N . VAL A 1 279 ? -0.011 9.751 16.990 1.00 93.69 279 VAL A N 1
ATOM 2207 C CA . VAL A 1 279 ? -1.026 8.697 17.156 1.00 93.69 279 VAL A CA 1
ATOM 2208 C C . VAL A 1 279 ? -1.710 8.769 18.517 1.00 93.69 279 VAL A C 1
ATOM 2210 O O . VAL A 1 279 ? -2.911 8.541 18.584 1.00 93.69 279 VAL A O 1
ATOM 2213 N N . LEU A 1 280 ? -0.990 9.128 19.586 1.00 93.50 280 LEU A N 1
ATOM 2214 C CA . LEU A 1 280 ? -1.553 9.257 20.933 1.00 93.50 280 LEU A CA 1
ATOM 2215 C C . LEU A 1 280 ? -2.567 10.403 21.028 1.00 93.50 280 LEU A C 1
ATOM 2217 O O . LEU A 1 280 ? -3.660 10.217 21.567 1.00 93.50 280 LEU A O 1
ATOM 2221 N N . ASN A 1 281 ? -2.221 11.569 20.474 1.00 88.69 281 ASN A N 1
ATOM 2222 C CA . ASN A 1 281 ? -3.112 12.726 20.445 1.00 88.69 281 ASN A CA 1
ATOM 2223 C C . ASN A 1 281 ? -4.422 12.368 19.741 1.00 88.69 281 ASN A C 1
ATOM 2225 O O . ASN A 1 281 ? -5.500 12.569 20.292 1.00 88.69 281 ASN A O 1
ATOM 2229 N N . PHE A 1 282 ? -4.331 11.767 18.555 1.00 91.19 282 PHE A N 1
ATOM 2230 C CA . PHE A 1 282 ? -5.527 11.438 17.794 1.00 91.19 282 PHE A CA 1
ATOM 2231 C C . PHE A 1 282 ? -6.316 10.253 18.378 1.00 91.19 282 PHE A C 1
ATOM 2233 O O . PHE A 1 282 ? -7.545 10.269 18.385 1.00 91.19 282 PHE A O 1
ATOM 2240 N N . ALA A 1 283 ? -5.638 9.256 18.952 1.00 92.25 283 ALA A N 1
ATOM 2241 C CA . ALA A 1 283 ? -6.290 8.169 19.681 1.00 92.25 283 ALA A CA 1
ATOM 2242 C C . ALA A 1 283 ? -7.168 8.684 20.829 1.00 92.25 283 ALA A C 1
ATOM 2244 O O . ALA A 1 283 ? -8.237 8.132 21.075 1.00 92.25 283 ALA A O 1
ATOM 2245 N N . SER A 1 284 ? -6.741 9.759 21.497 1.00 87.75 284 SER A N 1
ATOM 2246 C CA . SER A 1 284 ? -7.527 10.403 22.554 1.00 87.75 284 SER A CA 1
ATOM 2247 C C . SER A 1 284 ? -8.844 10.966 22.001 1.00 87.75 284 SER A C 1
ATOM 2249 O O . SER A 1 284 ? -9.890 10.766 22.612 1.00 87.75 284 SER A O 1
ATOM 2251 N N . THR A 1 285 ? -8.824 11.566 20.806 1.00 88.44 285 THR A N 1
ATOM 2252 C CA . THR A 1 285 ? -10.027 12.042 20.094 1.00 88.44 285 THR A CA 1
ATOM 2253 C C . THR A 1 285 ? -10.939 10.904 19.617 1.00 88.44 285 THR A C 1
ATOM 2255 O O . THR A 1 285 ? -12.154 11.064 19.551 1.00 88.44 285 THR A O 1
ATOM 2258 N N . LEU A 1 286 ? -10.389 9.743 19.256 1.00 90.44 286 LEU A N 1
ATOM 2259 C CA . LEU A 1 286 ? -11.205 8.575 18.899 1.00 90.44 286 LEU A CA 1
ATOM 2260 C C . LEU A 1 286 ? -11.870 7.961 20.138 1.00 90.44 286 LEU A C 1
ATOM 2262 O O . LEU A 1 286 ? -13.049 7.608 20.094 1.00 90.44 286 LEU A O 1
ATOM 2266 N N . ALA A 1 287 ? -11.141 7.893 21.255 1.00 88.88 287 ALA A N 1
ATOM 2267 C CA . ALA A 1 287 ? -11.635 7.332 22.508 1.00 88.88 287 ALA A CA 1
ATOM 2268 C C . ALA A 1 287 ? -12.836 8.107 23.076 1.00 88.88 287 ALA A C 1
ATOM 2270 O O . ALA A 1 287 ? -13.768 7.489 23.588 1.00 88.88 287 ALA A O 1
ATOM 2271 N N . THR A 1 288 ? -12.875 9.439 22.931 1.00 85.38 288 THR A N 1
ATOM 2272 C CA . THR A 1 288 ? -14.054 10.240 23.322 1.00 85.38 288 THR A CA 1
ATOM 2273 C C . THR A 1 288 ? -15.300 9.919 22.491 1.00 85.38 288 THR A C 1
ATOM 2275 O O . THR A 1 288 ? -16.413 10.137 22.959 1.00 85.38 288 THR A O 1
ATOM 2278 N N . GLY A 1 289 ? -15.131 9.359 21.289 1.00 81.62 289 GLY A N 1
ATOM 2279 C CA . GLY A 1 289 ? -16.208 8.891 20.414 1.00 81.62 289 GLY A CA 1
ATOM 2280 C C . GLY A 1 289 ? -16.642 7.438 20.645 1.00 81.62 289 GLY A C 1
ATOM 2281 O O . GLY A 1 289 ? -17.362 6.901 19.809 1.00 81.62 289 GLY A O 1
ATOM 2282 N N . GLY A 1 290 ? -16.189 6.784 21.722 1.00 84.88 290 GLY A N 1
ATOM 2283 C CA . GLY A 1 290 ? -16.536 5.391 22.038 1.00 84.88 290 GLY A CA 1
ATOM 2284 C C . GLY A 1 290 ? -15.734 4.336 21.265 1.00 84.88 290 GLY A C 1
ATOM 2285 O O . GLY A 1 290 ? -16.028 3.147 21.361 1.00 84.88 290 GLY A O 1
ATOM 2286 N N . ILE A 1 291 ? -14.709 4.748 20.513 1.00 94.31 291 ILE A N 1
ATOM 2287 C CA . ILE A 1 291 ? -13.856 3.841 19.741 1.00 94.31 291 ILE A CA 1
ATOM 2288 C C . ILE A 1 291 ? -12.738 3.300 20.634 1.00 94.31 291 ILE A C 1
ATOM 2290 O O . ILE A 1 291 ? -12.030 4.056 21.303 1.00 94.31 291 ILE A O 1
ATOM 2294 N N . GLN A 1 292 ? -12.526 1.984 20.614 1.00 94.00 292 GLN A N 1
ATOM 2295 C CA . GLN A 1 292 ? -11.452 1.364 21.383 1.00 94.00 292 GLN A CA 1
ATOM 2296 C C . GLN A 1 292 ? -10.122 1.509 20.645 1.00 94.00 292 GLN A C 1
ATOM 2298 O O . GLN A 1 292 ? -9.976 1.017 19.529 1.00 94.00 292 GLN A O 1
ATOM 2303 N N . VAL A 1 293 ? -9.124 2.130 21.275 1.00 96.56 293 VAL A N 1
ATOM 2304 C CA . VAL A 1 293 ? -7.776 2.261 20.702 1.00 96.56 293 VAL A CA 1
ATOM 2305 C C . VAL A 1 293 ? -6.744 1.663 21.650 1.00 96.56 293 VAL A C 1
ATOM 2307 O O . VAL A 1 293 ? -6.676 2.031 22.826 1.00 96.56 293 VAL A O 1
ATOM 2310 N N . ARG A 1 294 ? -5.928 0.742 21.129 1.00 97.56 294 ARG A N 1
ATOM 2311 C CA . ARG A 1 294 ? -4.820 0.108 21.849 1.00 97.56 294 ARG A CA 1
ATOM 2312 C C . ARG A 1 294 ? -3.487 0.297 21.127 1.00 97.56 294 ARG A C 1
ATOM 2314 O O . ARG A 1 294 ? -3.435 0.467 19.912 1.00 97.56 294 ARG A O 1
ATOM 2321 N N . PHE A 1 295 ? -2.405 0.247 21.891 1.00 97.69 295 PHE A N 1
ATOM 2322 C CA . PHE A 1 295 ? -1.053 0.619 21.495 1.00 97.69 295 PHE A CA 1
ATOM 2323 C C . PHE A 1 295 ? -0.124 -0.593 21.546 1.00 97.69 295 PHE A C 1
ATOM 2325 O O . PHE A 1 295 ? 0.111 -1.175 22.607 1.00 97.69 295 PHE A O 1
ATOM 2332 N N . MET A 1 296 ? 0.404 -0.981 20.391 1.00 96.88 296 MET A N 1
ATOM 2333 C CA . MET A 1 296 ? 1.290 -2.130 20.253 1.00 96.88 296 MET A CA 1
ATOM 2334 C C . MET A 1 296 ? 2.716 -1.776 20.681 1.00 96.88 296 MET A C 1
ATOM 2336 O O . MET A 1 296 ? 3.303 -0.846 20.135 1.00 96.88 296 MET A O 1
ATOM 2340 N N . GLN A 1 297 ? 3.285 -2.529 21.626 1.00 94.62 297 GLN A N 1
ATOM 2341 C CA . GLN A 1 297 ? 4.643 -2.302 22.142 1.00 94.62 297 GLN A CA 1
ATOM 2342 C C . GLN A 1 297 ? 5.578 -3.517 22.003 1.00 94.62 297 GLN A C 1
ATOM 2344 O O . GLN A 1 297 ? 6.793 -3.354 22.113 1.00 94.62 297 GLN A O 1
ATOM 2349 N N . ASP A 1 298 ? 5.028 -4.706 21.740 1.00 91.94 298 ASP A N 1
ATOM 2350 C CA . ASP A 1 298 ? 5.770 -5.977 21.768 1.00 91.94 298 ASP A CA 1
ATOM 2351 C C . ASP A 1 298 ? 6.711 -6.156 20.570 1.00 91.94 298 ASP A C 1
ATOM 2353 O O . ASP A 1 298 ? 7.739 -6.828 20.662 1.00 91.94 298 ASP A O 1
ATOM 2357 N N . TYR A 1 299 ? 6.386 -5.539 19.434 1.00 90.19 299 TYR A N 1
ATOM 2358 C CA . TYR A 1 299 ? 7.266 -5.515 18.267 1.00 90.19 299 TYR A CA 1
ATOM 2359 C C . TYR A 1 299 ? 8.142 -4.275 18.299 1.00 90.19 299 TYR A C 1
ATOM 2361 O O . TYR A 1 299 ? 7.708 -3.210 18.733 1.00 90.19 299 TYR A O 1
ATOM 2369 N N . LYS A 1 300 ? 9.353 -4.370 17.731 1.00 91.19 300 LYS A N 1
ATOM 2370 C CA . LYS A 1 300 ? 10.184 -3.177 17.534 1.00 91.19 300 LYS A CA 1
ATOM 2371 C C . LYS A 1 300 ? 9.438 -2.127 16.699 1.00 91.19 300 LYS A C 1
ATOM 2373 O O . LYS A 1 300 ? 9.479 -0.963 17.084 1.00 91.19 300 LYS A O 1
ATOM 2378 N N . VAL A 1 301 ? 8.766 -2.542 15.620 1.00 93.19 301 VAL A N 1
ATOM 2379 C CA . VAL A 1 301 ? 7.778 -1.740 14.877 1.00 93.19 301 VAL A CA 1
ATOM 2380 C C . VAL A 1 301 ? 6.659 -2.648 14.346 1.00 93.19 301 VAL A C 1
ATOM 2382 O O . VAL A 1 301 ? 6.939 -3.588 13.603 1.00 93.19 301 VAL A O 1
ATOM 2385 N N . MET A 1 302 ? 5.395 -2.365 14.656 1.00 95.44 302 MET A N 1
ATOM 2386 C CA . MET A 1 302 ? 4.220 -2.856 13.928 1.00 95.44 302 MET A CA 1
ATOM 2387 C C . MET A 1 302 ? 3.917 -1.889 12.779 1.00 95.44 302 MET A C 1
ATOM 2389 O O . MET A 1 302 ? 3.578 -0.734 12.987 1.00 95.44 302 MET A O 1
ATOM 2393 N N . HIS A 1 303 ? 4.065 -2.350 11.541 1.00 95.62 303 HIS A N 1
ATOM 2394 C CA . HIS A 1 303 ? 3.909 -1.546 10.326 1.00 95.62 303 HIS A CA 1
ATOM 2395 C C . HIS A 1 303 ? 2.730 -2.037 9.464 1.00 95.62 303 HIS A C 1
ATOM 2397 O O . HIS A 1 303 ? 2.691 -1.830 8.246 1.00 95.62 303 HIS A O 1
ATOM 2403 N N . LYS A 1 304 ? 1.752 -2.705 10.082 1.00 96.50 304 LYS A N 1
ATOM 2404 C CA . LYS A 1 304 ? 0.545 -3.202 9.412 1.00 96.50 304 LYS A CA 1
ATOM 2405 C C . LYS A 1 304 ? -0.429 -2.065 9.107 1.00 96.50 304 LYS A C 1
ATOM 2407 O O . LYS A 1 304 ? -0.477 -1.056 9.808 1.00 96.50 304 LYS A O 1
ATOM 2412 N N . LYS A 1 305 ? -1.156 -2.235 8.007 1.00 97.44 305 LYS A N 1
ATOM 2413 C CA . LYS A 1 305 ? -2.167 -1.308 7.488 1.00 97.44 305 LYS A CA 1
ATOM 2414 C C . LYS A 1 305 ? -3.268 -2.173 6.905 1.00 97.44 305 LYS A C 1
ATOM 2416 O O . LYS A 1 305 ? -3.182 -2.596 5.750 1.00 97.44 305 LYS A O 1
ATOM 2421 N N . LEU A 1 306 ? -4.209 -2.550 7.758 1.00 97.38 306 LEU A N 1
ATOM 2422 C CA . LEU A 1 306 ? -5.347 -3.357 7.355 1.00 97.38 306 LEU A CA 1
ATOM 2423 C C . LEU A 1 306 ? -6.602 -2.997 8.140 1.00 97.38 306 LEU A C 1
ATOM 2425 O O . LEU A 1 306 ? -6.530 -2.589 9.299 1.00 97.38 306 LEU A O 1
ATOM 2429 N N . VAL A 1 307 ? -7.738 -3.196 7.486 1.00 98.62 307 VAL A N 1
ATOM 2430 C CA . VAL A 1 307 ? -9.079 -3.024 8.037 1.00 98.62 307 VAL A CA 1
ATOM 2431 C C . VAL A 1 307 ? -9.871 -4.284 7.727 1.00 98.62 307 VAL A C 1
ATOM 2433 O O . VAL A 1 307 ? -9.933 -4.682 6.568 1.00 98.62 307 VAL A O 1
ATOM 2436 N N . VAL A 1 308 ? -10.469 -4.909 8.736 1.00 98.75 308 VAL A N 1
ATOM 2437 C CA . VAL A 1 308 ? -11.401 -6.031 8.578 1.00 98.75 308 VAL A CA 1
ATOM 2438 C C . VAL A 1 308 ? -12.789 -5.563 8.986 1.00 98.75 308 VAL A C 1
ATOM 2440 O O . VAL A 1 308 ? -12.957 -5.022 10.078 1.00 98.75 308 VAL A O 1
ATOM 2443 N N . VAL A 1 309 ? -13.774 -5.780 8.117 1.00 98.81 309 VAL A N 1
ATOM 2444 C CA . VAL A 1 309 ? -15.186 -5.479 8.380 1.00 98.81 309 VAL A CA 1
ATOM 2445 C C . VAL A 1 309 ? -15.975 -6.781 8.439 1.00 98.81 309 VAL A C 1
ATOM 2447 O O . VAL A 1 309 ? -15.893 -7.602 7.523 1.00 98.81 309 VAL A O 1
ATOM 2450 N N . ASP A 1 310 ? -16.717 -6.953 9.533 1.00 98.56 310 ASP A N 1
ATOM 2451 C CA . ASP A 1 310 ? -17.686 -8.021 9.812 1.00 98.56 310 ASP A CA 1
ATOM 2452 C C . ASP A 1 310 ? -17.170 -9.469 9.700 1.00 98.56 310 ASP A C 1
ATOM 2454 O O . ASP A 1 310 ? -17.968 -10.407 9.710 1.00 98.56 310 ASP A O 1
ATOM 2458 N N . GLY A 1 311 ? -15.851 -9.666 9.602 1.00 97.69 311 GLY A N 1
ATOM 2459 C CA . GLY A 1 311 ? -15.259 -10.970 9.279 1.00 97.69 311 GLY A CA 1
ATOM 2460 C C . GLY A 1 311 ? -15.544 -11.415 7.839 1.00 97.69 311 GLY A C 1
ATOM 2461 O O . GLY A 1 311 ? -15.438 -12.595 7.513 1.00 97.69 311 GLY A O 1
ATOM 2462 N N . GLU A 1 312 ? -15.906 -10.476 6.958 1.00 97.38 312 GLU A N 1
ATOM 2463 C CA . GLU A 1 312 ? -16.346 -10.757 5.584 1.00 97.38 312 GLU A CA 1
ATOM 2464 C C . GLU A 1 312 ? -15.466 -10.092 4.521 1.00 97.38 312 GLU A C 1
ATOM 2466 O O . GLU A 1 312 ? -15.349 -10.594 3.402 1.00 97.38 312 GLU A O 1
ATOM 2471 N N . THR A 1 313 ? -14.836 -8.961 4.846 1.00 98.00 313 THR A N 1
ATOM 2472 C CA . THR A 1 313 ? -13.969 -8.227 3.917 1.00 98.00 313 THR A CA 1
ATOM 2473 C C . THR A 1 313 ? -12.743 -7.680 4.633 1.00 98.00 313 THR A C 1
ATOM 2475 O O . THR A 1 313 ? -12.853 -7.133 5.728 1.00 98.00 313 THR A O 1
ATOM 2478 N N . VAL A 1 314 ? -11.579 -7.787 3.992 1.00 98.25 314 VAL A N 1
ATOM 2479 C CA . VAL A 1 314 ? -10.339 -7.150 4.436 1.00 98.25 314 VAL A CA 1
ATOM 2480 C C . VAL A 1 314 ? -9.823 -6.179 3.380 1.00 98.25 314 VAL A C 1
ATOM 2482 O O . VAL A 1 314 ? -9.715 -6.516 2.203 1.00 98.25 314 VAL A O 1
ATOM 2485 N N . TRP A 1 315 ? -9.459 -4.981 3.816 1.00 98.12 315 TRP A N 1
ATOM 2486 C CA . TRP A 1 315 ? -8.632 -4.047 3.068 1.00 98.12 315 TRP A CA 1
ATOM 2487 C C . TRP A 1 315 ? -7.224 -4.102 3.624 1.00 98.12 315 TRP A C 1
ATOM 2489 O O . TRP A 1 315 ? -7.042 -4.025 4.836 1.00 98.12 315 TRP A O 1
ATOM 2499 N N . LEU A 1 316 ? -6.222 -4.215 2.760 1.00 97.50 316 LEU A N 1
ATOM 2500 C CA . LEU A 1 316 ? -4.823 -4.142 3.168 1.00 97.50 316 LEU A CA 1
ATOM 2501 C C . LEU A 1 316 ? -3.961 -3.566 2.052 1.00 97.50 316 LEU A C 1
ATOM 2503 O O . LEU A 1 316 ? -4.278 -3.692 0.869 1.00 97.50 316 LEU A O 1
ATOM 2507 N N . GLY A 1 317 ? -2.847 -2.951 2.423 1.00 96.19 317 GLY A N 1
ATOM 2508 C CA . GLY A 1 317 ? -1.958 -2.343 1.447 1.00 96.19 317 GLY A CA 1
ATOM 2509 C C . GLY A 1 317 ? -0.937 -1.423 2.079 1.00 96.19 317 GLY A C 1
ATOM 2510 O O . GLY A 1 317 ? -0.510 -1.616 3.222 1.00 96.19 317 GLY A O 1
ATOM 2511 N N . SER A 1 318 ? -0.526 -0.430 1.307 1.00 95.81 318 SER A N 1
ATOM 2512 C CA . SER A 1 318 ? 0.504 0.509 1.715 1.00 95.81 318 SER A CA 1
ATOM 2513 C C . SER A 1 318 ? -0.037 1.776 2.383 1.00 95.81 318 SER A C 1
ATOM 2515 O O . SER A 1 318 ? 0.718 2.426 3.109 1.00 95.81 318 SER A O 1
ATOM 2517 N N . ALA A 1 319 ? -1.320 2.104 2.210 1.00 95.25 319 ALA A N 1
ATOM 2518 C CA . ALA A 1 319 ? -1.889 3.371 2.663 1.00 95.25 319 ALA A CA 1
ATOM 2519 C C . ALA A 1 319 ? -2.008 3.473 4.190 1.00 95.25 319 ALA A C 1
ATOM 2521 O O . ALA A 1 319 ? -2.579 2.612 4.858 1.00 95.25 319 ALA A O 1
ATOM 2522 N N . ASN A 1 320 ? -1.485 4.566 4.751 1.00 95.31 320 ASN A N 1
ATOM 2523 C CA . ASN A 1 320 ? -1.771 4.959 6.132 1.00 95.31 320 ASN A CA 1
ATOM 2524 C C . ASN A 1 320 ? -3.146 5.640 6.221 1.00 95.31 320 ASN A C 1
ATOM 2526 O O . ASN A 1 320 ? -3.593 6.254 5.252 1.00 95.31 320 ASN A O 1
ATOM 2530 N N . LEU A 1 321 ? -3.764 5.637 7.406 1.00 94.88 321 LEU A N 1
ATOM 2531 C CA . LEU A 1 321 ? -5.006 6.377 7.676 1.00 94.88 321 LEU A CA 1
ATOM 2532 C C . LEU A 1 321 ? -4.717 7.866 7.942 1.00 94.88 321 LEU A C 1
ATOM 2534 O O . LEU A 1 321 ? -5.031 8.426 8.995 1.00 94.88 321 LEU A O 1
ATOM 2538 N N . THR A 1 322 ? -4.050 8.501 6.979 1.00 93.12 322 THR A N 1
ATOM 2539 C CA . THR A 1 322 ? -3.666 9.916 6.989 1.00 93.12 322 THR A CA 1
ATOM 2540 C C . THR A 1 322 ? -4.093 10.589 5.692 1.00 93.12 322 THR A C 1
ATOM 2542 O O . THR A 1 322 ? -4.289 9.920 4.677 1.00 93.12 322 THR A O 1
ATOM 2545 N N . THR A 1 323 ? -4.211 11.922 5.688 1.00 89.25 323 THR A N 1
ATOM 2546 C CA . THR A 1 323 ? -4.546 12.670 4.462 1.00 89.25 323 THR A CA 1
ATOM 2547 C C . THR A 1 323 ? -3.556 12.355 3.342 1.00 89.25 323 THR A C 1
ATOM 2549 O O . THR A 1 323 ? -3.951 12.188 2.193 1.00 89.25 323 THR A O 1
ATOM 2552 N N . ALA A 1 324 ? -2.274 12.185 3.680 1.00 87.62 324 ALA A N 1
ATOM 2553 C CA . ALA A 1 324 ? -1.279 11.766 2.706 1.00 87.62 324 ALA A CA 1
ATOM 2554 C C . ALA A 1 324 ? -1.580 10.368 2.140 1.00 87.62 324 ALA A C 1
ATOM 2556 O O . ALA A 1 324 ? -1.618 10.217 0.925 1.00 87.62 324 ALA A O 1
ATOM 2557 N N . GLY A 1 325 ? -1.853 9.371 2.987 1.00 89.50 325 GLY A N 1
ATOM 2558 C CA . GLY A 1 325 ? -2.124 8.001 2.536 1.00 89.50 325 GLY A CA 1
ATOM 2559 C C . GLY A 1 325 ? -3.417 7.846 1.728 1.00 89.50 325 GLY A C 1
ATOM 2560 O O . GLY A 1 325 ? -3.470 7.029 0.818 1.00 89.50 325 GLY A O 1
ATOM 2561 N N . LEU A 1 326 ? -4.454 8.638 2.008 1.00 89.25 326 LEU A N 1
ATOM 2562 C CA . LEU A 1 326 ? -5.715 8.546 1.263 1.00 89.25 326 LEU A CA 1
ATOM 2563 C C . LEU A 1 326 ? -5.779 9.473 0.042 1.00 89.25 326 LEU A C 1
ATOM 2565 O O . LEU A 1 326 ? -6.567 9.221 -0.869 1.00 89.25 326 LEU A O 1
ATOM 2569 N N . SER A 1 327 ? -4.989 10.550 -0.004 1.00 83.75 327 SER A N 1
ATOM 2570 C CA . SER A 1 327 ? -5.213 11.631 -0.979 1.00 83.75 327 SER A CA 1
ATOM 2571 C C . SER A 1 327 ? -3.973 12.127 -1.728 1.00 83.75 327 SER A C 1
ATOM 2573 O O . SER A 1 327 ? -4.147 12.830 -2.717 1.00 83.75 327 SER A O 1
ATOM 2575 N N . ILE A 1 328 ? -2.746 11.801 -1.296 1.00 81.88 328 ILE A N 1
ATOM 2576 C CA . ILE A 1 328 ? -1.521 12.429 -1.837 1.00 81.88 328 ILE A CA 1
ATOM 2577 C C . ILE A 1 328 ? -0.474 11.398 -2.276 1.00 81.88 328 ILE A C 1
ATOM 2579 O O . ILE A 1 328 ? 0.047 11.471 -3.385 1.00 81.88 328 ILE A O 1
ATOM 2583 N N . SER A 1 329 ? -0.118 10.460 -1.403 1.00 85.31 329 SER A N 1
ATOM 2584 C CA . SER A 1 329 ? 0.909 9.451 -1.661 1.00 85.31 329 SER A CA 1
ATOM 2585 C C . SER A 1 329 ? 0.456 8.480 -2.740 1.00 85.31 329 SER A C 1
ATOM 2587 O O . SER A 1 329 ? -0.702 8.085 -2.782 1.00 85.31 329 SER A O 1
ATOM 2589 N N . SER A 1 330 ? 1.374 8.009 -3.578 1.00 86.88 330 SER A N 1
ATOM 2590 C CA . SER A 1 330 ? 1.049 6.906 -4.477 1.00 86.88 330 SER A CA 1
ATOM 2591 C C . SER A 1 330 ? 1.022 5.607 -3.675 1.00 86.88 330 SER A C 1
ATOM 2593 O O . SER A 1 330 ? 2.064 5.145 -3.213 1.00 86.88 330 SER A O 1
ATOM 2595 N N . GLU A 1 331 ? -0.175 5.057 -3.487 1.00 91.19 331 GLU A N 1
ATOM 2596 C CA . GLU A 1 331 ? -0.443 3.867 -2.681 1.00 91.19 331 GLU A CA 1
ATOM 2597 C C . GLU A 1 331 ? -1.055 2.748 -3.531 1.00 91.19 331 GLU A C 1
ATOM 2599 O O . GLU A 1 331 ? -1.804 3.004 -4.479 1.00 91.19 331 GLU A O 1
ATOM 2604 N N . ALA A 1 332 ? -0.783 1.507 -3.132 1.00 91.62 332 ALA A N 1
ATOM 2605 C CA . ALA A 1 332 ? -1.355 0.304 -3.711 1.00 91.62 332 ALA A CA 1
ATOM 2606 C C . ALA A 1 332 ? -2.008 -0.515 -2.599 1.00 91.62 332 ALA A C 1
ATOM 2608 O O . ALA A 1 332 ? -1.350 -0.930 -1.640 1.00 91.62 332 ALA A O 1
ATOM 2609 N N . ASN A 1 333 ? -3.307 -0.754 -2.736 1.00 94.62 333 ASN A N 1
ATOM 2610 C CA . ASN A 1 333 ? -4.092 -1.504 -1.767 1.00 94.62 333 ASN A CA 1
ATOM 2611 C C . ASN A 1 333 ? -4.945 -2.549 -2.477 1.00 94.62 333 ASN A C 1
ATOM 2613 O O . AS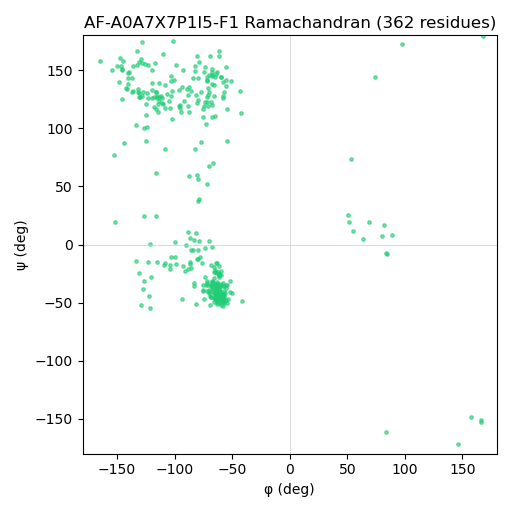N A 1 333 ? -5.111 -2.521 -3.697 1.00 94.62 333 ASN A O 1
ATOM 2617 N N . VAL A 1 334 ? -5.490 -3.476 -1.703 1.00 94.56 334 VAL A N 1
ATOM 2618 C CA . VAL A 1 334 ? -6.451 -4.463 -2.181 1.00 94.56 334 VAL A CA 1
ATOM 2619 C C . VAL A 1 334 ? -7.587 -4.616 -1.191 1.00 94.56 334 VAL A C 1
ATOM 2621 O O . VAL A 1 334 ? -7.370 -4.594 0.021 1.00 94.56 334 VAL A O 1
ATOM 2624 N N . ARG A 1 335 ? -8.789 -4.815 -1.725 1.00 95.19 335 ARG A N 1
ATOM 2625 C CA . ARG A 1 335 ? -9.922 -5.382 -0.995 1.00 95.19 335 ARG A CA 1
ATOM 2626 C C . ARG A 1 335 ? -9.964 -6.871 -1.292 1.00 95.19 335 ARG A C 1
ATOM 2628 O O . ARG A 1 335 ? -9.864 -7.234 -2.456 1.00 95.19 335 ARG A O 1
ATOM 2635 N N . VAL A 1 336 ? -10.109 -7.718 -0.279 1.00 94.38 336 VAL A N 1
ATOM 2636 C CA . VAL A 1 336 ? -10.186 -9.180 -0.404 1.00 94.38 336 VAL A CA 1
ATOM 2637 C C . VAL A 1 336 ? -11.374 -9.691 0.412 1.00 94.38 336 VAL A C 1
ATOM 2639 O O . VAL A 1 336 ? -11.557 -9.291 1.557 1.00 94.38 336 VAL A O 1
ATOM 2642 N N . GLN A 1 337 ? -12.183 -10.573 -0.170 1.00 93.94 337 GLN A N 1
ATOM 2643 C CA . GLN A 1 337 ? -13.342 -11.211 0.479 1.00 93.94 337 GLN A CA 1
ATOM 2644 C C . GLN A 1 337 ? -13.268 -12.745 0.374 1.00 93.94 337 GLN A C 1
ATOM 2646 O O . GLN A 1 337 ? -14.283 -13.447 0.373 1.00 93.94 337 GLN A O 1
ATOM 2651 N N . ASP A 1 338 ? -12.049 -13.263 0.218 1.00 92.69 338 ASP A N 1
ATOM 2652 C CA . ASP A 1 338 ? -11.759 -14.681 0.385 1.00 92.69 338 ASP A CA 1
ATOM 2653 C C . ASP A 1 338 ? -11.907 -15.058 1.873 1.00 92.69 338 ASP A C 1
ATOM 2655 O O . ASP A 1 338 ? -11.233 -14.446 2.708 1.00 92.69 338 ASP A O 1
ATOM 2659 N N . PRO A 1 339 ? -12.770 -16.030 2.229 1.00 93.56 339 PRO A N 1
ATOM 2660 C CA . PRO A 1 339 ? -13.064 -16.338 3.627 1.00 93.56 339 PRO A CA 1
ATOM 2661 C C . PRO A 1 339 ? -11.836 -16.718 4.459 1.00 93.56 339 PRO A C 1
ATOM 2663 O O . PRO A 1 339 ? -11.761 -16.354 5.628 1.00 93.56 339 PRO A O 1
ATOM 2666 N N . GLU A 1 340 ? -10.861 -17.420 3.878 1.00 92.94 340 GLU A N 1
ATOM 2667 C CA . GLU A 1 340 ? -9.673 -17.857 4.613 1.00 92.94 340 GLU A CA 1
ATOM 2668 C C . GLU A 1 340 ? -8.705 -16.693 4.844 1.00 92.94 340 GLU A C 1
ATOM 2670 O O . GLU A 1 340 ? -8.151 -16.552 5.938 1.00 92.94 340 GLU A O 1
ATOM 2675 N N . VAL A 1 341 ? -8.529 -15.819 3.847 1.00 94.56 341 VAL A N 1
ATOM 2676 C CA . VAL A 1 341 ? -7.732 -14.592 4.009 1.00 94.56 341 VAL A CA 1
ATOM 2677 C C . VAL A 1 341 ? -8.355 -13.681 5.064 1.00 94.56 341 VAL A C 1
ATOM 2679 O O . VAL A 1 341 ? -7.641 -13.181 5.936 1.00 94.56 341 VAL A O 1
ATOM 2682 N N . VAL A 1 342 ? -9.675 -13.485 5.014 1.00 97.06 342 VAL A N 1
ATOM 2683 C CA . VAL A 1 342 ? -10.386 -12.628 5.969 1.00 97.06 342 VAL A CA 1
ATOM 2684 C C . VAL A 1 342 ? -10.317 -13.206 7.381 1.00 97.06 342 VAL A C 1
ATOM 2686 O O . VAL A 1 342 ? -9.934 -12.482 8.299 1.00 97.06 342 VAL A O 1
ATOM 2689 N N . ARG A 1 343 ? -10.569 -14.511 7.554 1.00 97.44 343 ARG A N 1
ATOM 2690 C CA . ARG A 1 343 ? -10.456 -15.196 8.852 1.00 97.44 343 ARG A CA 1
ATOM 2691 C C . ARG A 1 343 ? -9.066 -15.016 9.465 1.00 97.44 343 ARG A C 1
ATOM 2693 O O . ARG A 1 343 ? -8.950 -14.636 10.626 1.00 97.44 343 ARG A O 1
ATOM 2700 N N . ARG A 1 344 ? -7.997 -15.228 8.686 1.00 97.31 344 ARG A N 1
ATOM 2701 C CA . ARG A 1 344 ? -6.612 -15.039 9.161 1.00 97.31 344 ARG A CA 1
ATOM 2702 C C . ARG A 1 344 ? -6.306 -13.591 9.531 1.00 97.31 344 ARG A C 1
ATOM 2704 O O . ARG A 1 344 ? -5.606 -13.352 10.513 1.00 97.31 344 ARG A O 1
ATOM 2711 N N . ALA A 1 345 ? -6.792 -12.633 8.743 1.00 97.75 345 ALA A N 1
ATOM 2712 C CA . ALA A 1 345 ? -6.612 -11.214 9.028 1.00 97.75 345 ALA A CA 1
ATOM 2713 C C . ALA A 1 345 ? -7.340 -10.802 10.317 1.00 97.75 345 ALA A C 1
ATOM 2715 O O . ALA A 1 345 ? -6.783 -10.064 11.130 1.00 97.75 345 ALA A O 1
ATOM 2716 N N . GLU A 1 346 ? -8.553 -11.315 10.528 1.00 98.50 346 GLU A N 1
ATOM 2717 C CA . GLU A 1 346 ? -9.325 -11.090 11.747 1.00 98.50 346 GLU A CA 1
ATOM 2718 C C . GLU A 1 346 ? -8.631 -11.689 12.977 1.00 98.50 346 GLU A C 1
ATOM 2720 O O . GLU A 1 346 ? -8.453 -11.001 13.982 1.00 98.50 346 GLU A O 1
ATOM 2725 N N . GLU A 1 347 ? -8.180 -12.942 12.895 1.00 98.31 347 GLU A N 1
ATOM 2726 C CA . GLU A 1 347 ? -7.446 -13.613 13.973 1.00 98.31 347 GLU A CA 1
ATOM 2727 C C . GLU A 1 347 ? -6.164 -12.866 14.350 1.00 98.31 347 GLU A C 1
ATOM 2729 O O . GLU A 1 347 ? -5.880 -12.676 15.537 1.00 98.31 347 GLU A O 1
ATOM 2734 N N . ASP A 1 348 ? -5.409 -12.391 13.354 1.00 97.38 348 ASP A N 1
ATOM 2735 C CA . ASP A 1 348 ? -4.220 -11.572 13.580 1.00 97.38 348 ASP A CA 1
ATOM 2736 C C . ASP A 1 348 ? -4.576 -10.272 14.313 1.00 97.38 348 ASP A C 1
ATOM 2738 O O . ASP A 1 348 ? -3.950 -9.950 15.321 1.00 97.38 348 ASP A O 1
ATOM 2742 N N . LEU A 1 349 ? -5.617 -9.557 13.878 1.00 98.06 349 LEU A N 1
ATOM 2743 C CA . LEU A 1 349 ? -6.070 -8.324 14.528 1.00 98.06 349 LEU A CA 1
ATOM 2744 C C . LEU A 1 349 ? -6.536 -8.547 15.963 1.00 98.06 349 LEU A C 1
ATOM 2746 O O . LEU A 1 349 ? -6.129 -7.800 16.854 1.00 98.06 349 LEU A O 1
ATOM 2750 N N . ARG A 1 350 ? -7.341 -9.582 16.213 1.00 98.00 350 ARG A N 1
ATOM 2751 C CA . ARG A 1 350 ? -7.820 -9.908 17.563 1.00 98.00 350 ARG A CA 1
ATOM 2752 C C . ARG A 1 350 ? -6.656 -10.255 18.490 1.00 98.00 350 ARG A C 1
ATOM 2754 O O . ARG A 1 350 ? -6.604 -9.760 19.615 1.00 98.00 350 ARG A O 1
ATOM 2761 N N . ARG A 1 351 ? -5.674 -11.019 18.002 1.00 97.69 351 ARG A N 1
ATOM 2762 C CA . ARG A 1 351 ? -4.434 -11.320 18.734 1.00 97.69 351 ARG A CA 1
ATOM 2763 C C . ARG A 1 351 ? -3.626 -10.055 19.034 1.00 97.69 351 ARG A C 1
ATOM 2765 O O . ARG A 1 351 ? -3.209 -9.857 20.172 1.00 97.69 351 ARG A O 1
ATOM 2772 N N . LEU A 1 352 ? -3.424 -9.182 18.043 1.00 97.12 352 LEU A N 1
ATOM 2773 C CA . LEU A 1 352 ? -2.720 -7.908 18.232 1.00 97.12 352 LEU A CA 1
ATOM 2774 C C . LEU A 1 352 ? -3.442 -7.015 19.248 1.00 97.12 352 LEU A C 1
ATOM 2776 O O . LEU A 1 352 ? -2.795 -6.377 20.072 1.00 97.12 352 LEU A O 1
ATOM 2780 N N . PHE A 1 353 ? -4.773 -6.993 19.223 1.00 96.81 353 PHE A N 1
ATOM 2781 C CA . PHE A 1 353 ? -5.578 -6.197 20.142 1.00 96.81 353 PHE A CA 1
ATOM 2782 C C . PHE A 1 353 ? -5.474 -6.697 21.586 1.00 96.81 353 PHE A C 1
ATOM 2784 O O . PHE A 1 353 ? -5.378 -5.890 22.510 1.00 96.81 353 PHE A O 1
ATOM 2791 N N . GLN A 1 354 ? -5.427 -8.016 21.792 1.00 96.44 354 GLN A N 1
ATOM 2792 C CA . GLN A 1 354 ? -5.201 -8.617 23.111 1.00 96.44 354 GLN A CA 1
ATOM 2793 C C . GLN A 1 354 ? -3.813 -8.287 23.680 1.00 96.44 354 GLN A C 1
ATOM 2795 O O . GLN A 1 354 ? -3.698 -8.057 24.879 1.00 96.44 354 GLN A O 1
ATOM 2800 N N . GLN A 1 355 ? -2.783 -8.239 22.829 1.00 96.31 355 GLN A N 1
ATOM 2801 C CA . GLN A 1 355 ? -1.404 -7.901 23.211 1.00 96.31 355 GLN A CA 1
ATOM 2802 C C . GLN A 1 355 ? -1.202 -6.399 23.472 1.00 96.31 355 GLN A C 1
ATOM 2804 O O . GLN A 1 355 ? -0.407 -6.003 24.320 1.00 96.31 355 GLN A O 1
ATOM 2809 N N . ALA A 1 356 ? -1.899 -5.548 22.719 1.00 97.56 356 ALA A N 1
ATOM 2810 C CA . ALA A 1 356 ? -1.734 -4.105 22.782 1.00 97.56 356 ALA A CA 1
ATOM 2811 C C . ALA A 1 356 ? -2.268 -3.506 24.094 1.00 97.56 356 ALA A C 1
ATOM 2813 O O . ALA A 1 356 ? -3.292 -3.934 24.631 1.00 97.56 356 ALA A O 1
ATOM 2814 N N . LYS A 1 357 ? -1.609 -2.447 24.573 1.00 96.94 357 LYS A N 1
ATOM 2815 C CA . LYS A 1 357 ? -1.983 -1.760 25.815 1.00 96.94 357 LYS A CA 1
ATOM 2816 C C . LYS A 1 357 ? -3.083 -0.724 25.591 1.00 96.94 357 LYS A C 1
ATOM 2818 O O . LYS A 1 357 ? -3.068 -0.049 24.562 1.00 96.94 357 LYS A O 1
ATOM 2823 N N . PRO A 1 358 ? -4.025 -0.545 26.527 1.00 95.38 358 PRO A N 1
ATOM 2824 C CA . PRO A 1 358 ? -5.029 0.510 26.435 1.00 95.38 358 PRO A CA 1
ATOM 2825 C C . PRO A 1 358 ? -4.413 1.904 26.618 1.00 95.38 358 PRO A C 1
ATOM 2827 O O . PRO A 1 358 ? -3.332 2.059 27.190 1.00 95.38 358 PRO A O 1
ATOM 2830 N N . LEU A 1 359 ? -5.148 2.936 26.187 1.00 91.19 359 LEU A N 1
ATOM 2831 C CA . LEU A 1 359 ? -4.755 4.344 26.334 1.00 91.19 359 LEU A CA 1
ATOM 2832 C C . LEU A 1 359 ? -4.328 4.700 27.770 1.00 91.19 359 LEU A C 1
ATOM 2834 O O . LEU A 1 359 ? -3.302 5.342 27.966 1.00 91.19 359 LEU A O 1
ATOM 2838 N N . SER A 1 360 ? -5.058 4.206 28.773 1.00 90.06 360 SER A N 1
ATOM 2839 C CA . SER A 1 360 ? -4.809 4.466 30.199 1.00 90.06 360 SER A CA 1
ATOM 2840 C C . SER A 1 360 ? -3.455 3.983 30.724 1.00 90.06 360 SER A C 1
ATOM 2842 O O . SER A 1 360 ? -3.041 4.409 31.800 1.00 90.06 360 SER A O 1
ATOM 2844 N N . GLU A 1 361 ? -2.791 3.065 30.020 1.00 92.31 361 GLU A N 1
ATOM 2845 C CA . GLU A 1 361 ? -1.488 2.515 30.409 1.00 92.31 361 GLU A CA 1
ATOM 2846 C C . GLU A 1 361 ? -0.313 3.168 29.679 1.00 92.31 361 GLU A C 1
ATOM 2848 O O . GLU A 1 361 ? 0.822 3.029 30.125 1.00 92.31 361 GLU A O 1
ATOM 2853 N N . VAL A 1 362 ? -0.559 3.877 28.572 1.00 89.00 362 VAL A N 1
ATOM 2854 C CA . VAL A 1 362 ? 0.493 4.565 27.800 1.00 89.00 362 VAL A CA 1
ATOM 2855 C C . VAL A 1 362 ? 0.586 6.063 28.095 1.00 89.00 362 VAL A C 1
ATOM 2857 O O . VAL A 1 362 ? 1.544 6.702 27.670 1.00 89.00 362 VAL A O 1
ATOM 2860 N N . THR A 1 363 ? -0.395 6.624 28.808 1.00 79.38 363 THR A N 1
ATOM 2861 C CA . THR A 1 363 ? -0.418 8.027 29.262 1.00 79.38 363 THR A CA 1
ATOM 2862 C C . THR A 1 363 ? -0.004 8.207 30.727 1.00 79.38 363 THR A C 1
ATOM 2864 O O . THR A 1 363 ? -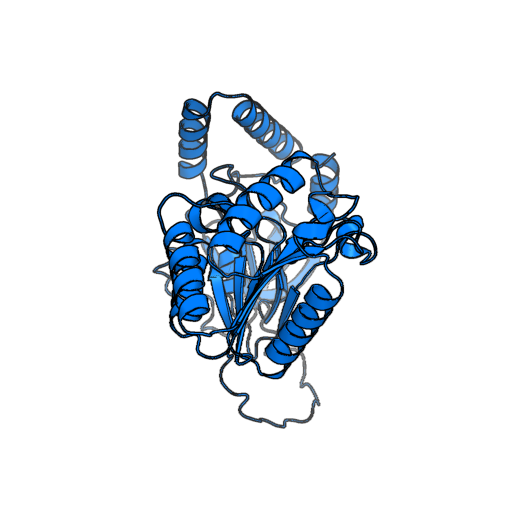0.082 9.324 31.235 1.00 79.38 363 THR A O 1
ATOM 2867 N N . ARG A 1 364 ? 0.370 7.122 31.414 1.00 58.50 364 ARG A N 1
ATOM 2868 C CA . ARG A 1 364 ? 1.013 7.147 32.737 1.00 58.50 364 ARG A CA 1
ATOM 2869 C C . ARG A 1 364 ? 2.518 7.243 32.557 1.00 58.50 364 ARG A C 1
ATOM 2871 O O . ARG A 1 364 ? 3.137 7.966 33.363 1.00 58.50 364 ARG A O 1
#

Solvent-accessible surface area (backbone atoms only — not comparable to full-atom values): 19892 Å² total; per-residue (Å²): 116,68,65,64,54,48,50,55,41,40,70,65,51,43,92,61,81,50,69,54,77,80,46,53,85,51,51,30,74,47,75,45,87,40,26,38,36,41,40,7,32,54,58,100,40,72,52,37,73,64,66,78,39,30,44,59,43,71,48,76,47,76,50,96,57,68,42,60,68,58,49,45,63,66,69,30,50,49,31,56,84,62,52,83,47,70,69,42,40,51,54,54,50,52,51,53,51,52,42,68,73,42,59,75,66,61,30,50,55,53,35,52,54,54,53,72,68,20,62,72,58,69,52,92,91,48,90,48,79,83,51,50,72,71,61,75,55,89,57,21,36,36,36,30,71,88,71,51,74,44,66,34,42,80,74,52,67,59,64,60,32,33,35,37,33,37,85,88,69,50,73,47,77,43,55,50,89,48,49,66,45,80,47,74,51,62,87,76,71,73,85,77,91,59,86,82,73,80,65,83,69,75,77,78,55,58,44,83,23,48,27,91,48,36,45,62,55,51,43,55,52,62,68,67,48,76,55,28,39,43,34,38,34,47,45,49,51,76,30,96,62,62,72,56,26,54,40,52,53,49,49,33,51,39,29,74,74,68,23,47,39,40,37,32,32,44,52,11,84,68,51,53,72,68,56,42,51,47,39,51,58,40,43,53,63,39,41,77,45,65,34,46,51,24,37,34,52,92,42,39,30,45,43,26,26,36,40,33,36,56,70,54,36,26,38,39,8,32,43,40,60,29,63,49,27,45,74,52,27,45,21,36,32,33,40,34,47,46,66,69,62,19,47,53,52,46,52,51,49,56,51,49,47,72,72,20,41,48,59,81,70,76,78,110

pLDDT: mean 82.82, std 15.79, range [34.81, 98.81]

Foldseek 3Di:
DVLVVCVVCLLQLHDDWDALPQFAAQFDWDQDLLFWIKFFAADPDPLRVVCAFEAIDIDIGGHPDRDCVRVLVVLLGWTQADPNDSVSVVVVVVVVVVLVVDDPVVNVVVSVVSVVNTRHRQDPVHSDDLCVVVPVDDFKKFQFPVRDIFGFHFDQDDSQWTWTQHPVRDTDIDGSSRTSDIRGRCVPPDDPPDPPPPPVDPDFQKDKAKLQRQLVVVLVLLLPFDAEKFWEFAAAACPPDDSLVSSLVSLLVCLVVVHQAEYEYEDELLDDPVRNVRCLVVVVVSVVSNHWYFYFHPHNTHSWGWIAGPLFKMKGGRAGSYCSRNPRHGIIIMIHRDNVVSNVVVVVRVVRRVNTHGSVVVVD